Protein AF-A0A174PHS9-F1 (afdb_monomer_lite)

Sequence (208 aa):
MLYEEVKKNKVLQDCAYIFFKNSSNKNTSYNKALDAAFKAIEIRVKNGIYFSKLWKFVRCDLDDENYTEARYEFFDTLEEGKESCFKELPFDPMLGNGELEYKEVCTLDEKPNSFRLDQSQENCFHVMEVLPYEPKGEYACIWYHAYEGVGFEVLFVGTYDKCAEYAKSSAKKVCADFKDGEYTEYYDQVVVDTGMEWQIWDIVKLPE

Secondary structure (DSSP, 8-state):
-HHHHHTT-HHHHHHHHHHHHHHTTS---HHHHHHHHHHHHHHHHHHHHHHHHH-EEEEEEEESS-TT--EEEEESSHHHHHHHHHHS-SS-TTSSS-EEEEEEE--SSSSPPEEEEEEEETTEEEEEEEEEE---SSEEEEEEEESS--EEEEEEEE-HHHHHHHHHHHHHHHHHH-TT-EEEE-SSEEEEE-SS-EEEEEEEEPP-

Organism: NCBI:txid40520

Radius of gyration: 21.07 Å; chains: 1; bounding box: 48×56×59 Å

Structure (mmCIF, N/CA/C/O backbone):
data_AF-A0A174PHS9-F1
#
_entry.id   AF-A0A174PHS9-F1
#
loop_
_atom_site.group_PDB
_atom_site.id
_atom_site.type_symbol
_atom_site.label_atom_id
_atom_site.label_alt_id
_atom_site.label_comp_id
_atom_site.label_asym_id
_atom_site.label_entity_id
_atom_site.label_seq_id
_atom_site.pdbx_PDB_ins_code
_atom_site.Cartn_x
_atom_site.Cartn_y
_atom_site.Cartn_z
_atom_site.occupancy
_atom_site.B_iso_or_equiv
_atom_site.auth_seq_id
_atom_site.auth_comp_id
_atom_site.auth_asym_id
_atom_site.auth_atom_id
_atom_site.pdbx_PDB_model_num
ATOM 1 N N . MET A 1 1 ? -22.561 14.903 26.295 1.00 50.59 1 MET A N 1
ATOM 2 C CA . MET A 1 1 ? -21.580 13.930 26.825 1.00 50.59 1 MET A CA 1
ATOM 3 C C . MET A 1 1 ? -20.151 14.318 26.456 1.00 50.59 1 MET A C 1
ATOM 5 O O . MET A 1 1 ? -19.383 14.519 27.380 1.00 50.59 1 MET A O 1
ATOM 9 N N . LEU A 1 2 ? -19.824 14.580 25.183 1.00 47.72 2 LEU A N 1
ATOM 10 C CA . LEU A 1 2 ? -18.463 14.958 24.747 1.00 47.72 2 LEU A CA 1
ATOM 11 C C . LEU A 1 2 ? -17.917 16.273 25.353 1.00 47.72 2 LEU A C 1
ATOM 13 O O . LEU A 1 2 ? -16.744 16.371 25.695 1.00 47.72 2 LEU A O 1
ATOM 17 N N . TYR A 1 3 ? -18.778 17.277 25.554 1.00 45.22 3 TYR A N 1
ATOM 18 C CA . TYR A 1 3 ? -18.404 18.557 26.180 1.00 45.22 3 TYR A CA 1
ATOM 19 C C . TYR A 1 3 ? -17.823 18.394 27.597 1.00 45.22 3 TYR A C 1
ATOM 21 O O . TYR A 1 3 ? -16.890 19.095 27.984 1.00 45.22 3 TYR A O 1
ATOM 29 N N . GLU A 1 4 ? -18.338 17.429 28.361 1.00 53.50 4 GLU A N 1
ATOM 30 C CA . GLU A 1 4 ? -17.866 17.151 29.720 1.00 53.50 4 GLU A CA 1
ATOM 31 C C . GLU A 1 4 ? -16.586 16.297 29.735 1.00 53.50 4 GLU A C 1
ATOM 33 O O . GLU A 1 4 ? -15.827 16.364 30.698 1.00 53.50 4 GLU A O 1
ATOM 38 N N . GLU A 1 5 ? -16.299 15.546 28.666 1.00 52.25 5 GLU A N 1
ATOM 39 C CA . GLU A 1 5 ? -15.016 14.850 28.473 1.00 52.25 5 GLU A CA 1
ATOM 40 C C . GLU A 1 5 ? -13.901 15.810 28.060 1.00 52.25 5 GLU A C 1
ATOM 42 O O . GLU A 1 5 ? -12.814 15.766 28.636 1.00 52.25 5 GLU A O 1
ATOM 47 N N . VAL A 1 6 ? -14.169 16.747 27.142 1.00 49.66 6 VAL A N 1
ATOM 48 C CA . VAL A 1 6 ? -13.179 17.768 26.752 1.00 49.66 6 VAL A CA 1
ATOM 49 C C . VAL A 1 6 ? -12.809 18.660 27.943 1.00 49.66 6 VAL A C 1
ATOM 51 O O . VAL A 1 6 ? -11.649 19.017 28.126 1.00 49.66 6 VAL A O 1
ATOM 54 N N . LYS A 1 7 ? -13.753 18.953 28.845 1.00 53.50 7 LYS A N 1
ATOM 55 C CA . LYS A 1 7 ? -13.464 19.656 30.110 1.00 53.50 7 LYS A CA 1
ATOM 56 C C . LYS A 1 7 ? -12.575 18.884 31.089 1.00 53.50 7 LYS A C 1
ATOM 58 O O . LYS A 1 7 ? -12.029 19.492 32.008 1.00 53.50 7 LYS A O 1
ATOM 63 N N . LYS A 1 8 ? -12.426 17.573 30.919 1.00 55.03 8 LYS A N 1
ATOM 64 C CA . LYS A 1 8 ? -11.635 16.716 31.813 1.00 55.03 8 LYS A CA 1
ATOM 65 C C . LYS A 1 8 ? -10.320 16.253 31.185 1.00 55.03 8 LYS A C 1
ATOM 67 O O . LYS A 1 8 ? -9.438 15.816 31.916 1.00 55.03 8 LYS A O 1
ATOM 72 N N . ASN A 1 9 ? -10.168 16.369 29.863 1.00 50.47 9 ASN A N 1
ATOM 73 C CA . ASN A 1 9 ? -8.986 15.922 29.130 1.00 50.47 9 ASN A CA 1
ATOM 74 C C . ASN A 1 9 ? -8.112 17.107 28.683 1.00 50.47 9 ASN A C 1
ATOM 76 O O . ASN A 1 9 ? -8.488 17.884 27.805 1.00 50.47 9 ASN A O 1
ATOM 80 N N . LYS A 1 10 ? -6.920 17.213 29.277 1.00 50.50 10 LYS A N 1
ATOM 81 C CA . LYS A 1 10 ? -5.990 18.335 29.092 1.00 50.50 10 LYS A CA 1
ATOM 82 C C . LYS A 1 10 ? -5.462 18.471 27.658 1.00 50.50 10 LYS A C 1
ATOM 84 O O . LYS A 1 10 ? -5.347 19.584 27.165 1.00 50.50 10 LYS A O 1
ATOM 89 N N . VAL A 1 11 ? -5.252 17.357 26.954 1.00 50.44 11 VAL A N 1
ATOM 90 C CA . VAL A 1 11 ? -4.779 17.368 25.558 1.00 50.44 11 VAL A CA 1
ATOM 91 C C . VAL A 1 11 ? -5.831 17.989 24.638 1.00 50.44 11 VAL A C 1
ATOM 93 O O . VAL A 1 11 ? -5.522 18.845 23.812 1.00 50.44 11 VAL A O 1
ATOM 96 N N . LEU A 1 12 ? -7.104 17.629 24.828 1.00 53.94 12 LEU A N 1
ATOM 97 C CA . LEU A 1 12 ? -8.202 18.196 24.043 1.00 53.94 12 LEU A CA 1
ATOM 98 C C . LEU A 1 12 ? -8.410 19.692 24.335 1.00 53.94 12 LEU A C 1
ATOM 100 O O . LEU A 1 12 ? -8.786 20.445 23.435 1.00 53.94 12 LEU A O 1
ATOM 104 N N . GLN A 1 13 ? -8.132 20.136 25.564 1.00 52.72 13 GLN A N 1
ATOM 105 C CA . GLN A 1 13 ? -8.153 21.557 25.929 1.00 52.72 13 GLN A CA 1
ATOM 106 C C . GLN A 1 13 ? -7.041 22.340 25.239 1.00 52.72 13 GLN A C 1
ATOM 108 O O . GLN A 1 13 ? -7.302 23.416 24.700 1.00 52.72 13 GLN A O 1
ATOM 113 N N . ASP A 1 14 ? -5.831 21.787 25.205 1.00 53.19 14 ASP A N 1
ATOM 114 C CA . ASP A 1 14 ? -4.679 22.419 24.567 1.00 53.19 14 ASP A CA 1
ATOM 115 C C . ASP A 1 14 ? -4.887 22.529 23.045 1.00 53.19 14 ASP A C 1
ATOM 117 O O . ASP A 1 14 ? -4.666 23.592 22.459 1.00 53.19 14 ASP A O 1
ATOM 121 N N . CYS A 1 15 ? -5.442 21.491 22.406 1.00 53.59 15 CYS A N 1
ATOM 122 C CA . CYS A 1 15 ? -5.835 21.537 20.994 1.00 53.59 15 CYS A CA 1
ATOM 123 C C . CYS A 1 15 ? -6.922 22.593 20.714 1.00 53.59 15 CYS A C 1
ATOM 125 O O . CYS A 1 15 ? -6.818 23.342 19.737 1.00 53.59 15 CYS A O 1
ATOM 127 N N . ALA A 1 16 ? -7.945 22.695 21.573 1.00 56.50 16 ALA A N 1
ATOM 128 C CA . ALA A 1 16 ? -8.986 23.721 21.461 1.00 56.50 16 ALA A CA 1
ATOM 129 C C . ALA A 1 16 ? -8.412 25.135 21.595 1.00 56.50 16 ALA A C 1
ATOM 131 O O . ALA A 1 16 ? -8.787 26.038 20.844 1.00 56.50 16 ALA A O 1
ATOM 132 N N . TYR A 1 17 ? -7.471 25.318 22.520 1.00 57.97 17 TYR A N 1
ATOM 133 C CA . TYR A 1 17 ? -6.812 26.591 22.772 1.00 57.97 17 TYR A CA 1
ATOM 134 C C . TYR A 1 17 ? -5.923 27.034 21.601 1.00 57.97 17 TYR A C 1
ATOM 136 O O . TYR A 1 17 ? -5.986 28.194 21.188 1.00 57.97 17 TYR A O 1
ATOM 144 N N . ILE A 1 18 ? -5.145 26.121 21.009 1.00 57.81 18 ILE A N 1
ATOM 145 C CA . ILE A 1 18 ? -4.303 26.412 19.836 1.00 57.81 18 ILE A CA 1
ATOM 146 C C . ILE A 1 18 ? -5.169 26.805 18.632 1.00 57.81 18 ILE A C 1
ATOM 148 O O . ILE A 1 18 ? -4.896 27.808 17.969 1.00 57.81 18 ILE A O 1
ATOM 152 N N . PHE A 1 19 ? -6.256 26.069 18.377 1.00 55.72 19 PHE A N 1
ATOM 153 C CA . PHE A 1 19 ? -7.192 26.401 17.302 1.00 55.72 19 PHE A CA 1
ATOM 154 C C . PHE A 1 19 ? -7.871 27.760 17.530 1.00 55.72 19 PHE A C 1
ATOM 156 O O . PHE A 1 19 ? -7.972 28.568 16.602 1.00 55.72 19 PHE A O 1
ATOM 163 N N . PHE A 1 20 ? -8.286 28.045 18.770 1.00 56.94 20 PHE A N 1
ATOM 164 C CA . PHE A 1 20 ? -8.843 29.339 19.159 1.00 56.94 20 PHE A CA 1
ATOM 165 C C . PHE A 1 20 ? -7.853 30.478 18.896 1.00 56.94 20 PHE A C 1
ATOM 167 O O . PHE A 1 20 ? -8.215 31.440 18.224 1.00 56.94 20 PHE A O 1
ATOM 174 N N . LYS A 1 21 ? -6.598 30.341 19.344 1.00 57.00 21 LYS A N 1
ATOM 175 C CA . LYS A 1 21 ? -5.534 31.340 19.159 1.00 57.00 21 LYS A CA 1
ATOM 176 C C . LYS A 1 21 ? -5.284 31.658 17.680 1.00 57.00 21 LYS A C 1
ATOM 178 O O . LYS A 1 21 ? -5.061 32.814 17.329 1.00 57.00 21 LYS A O 1
ATOM 183 N N . ASN A 1 22 ? -5.371 30.652 16.812 1.00 54.69 22 ASN A N 1
ATOM 184 C CA . ASN A 1 22 ? -5.196 30.824 15.368 1.00 54.69 22 ASN A CA 1
ATOM 185 C C . ASN A 1 22 ? -6.439 31.431 14.685 1.00 54.69 22 ASN A C 1
ATOM 187 O O . ASN A 1 22 ? -6.316 32.129 13.678 1.00 54.69 22 ASN A O 1
ATOM 191 N N . SER A 1 23 ? -7.632 31.215 15.246 1.00 50.06 23 SER A N 1
ATOM 192 C CA . SER A 1 23 ? -8.915 31.676 14.689 1.00 50.06 23 SER A CA 1
ATOM 193 C C . SER A 1 23 ? -9.356 33.053 15.207 1.00 50.06 23 SER A C 1
ATOM 195 O O . SER A 1 23 ? -10.116 33.754 14.539 1.00 50.06 23 SER A O 1
ATOM 197 N N . SER A 1 24 ? -8.864 33.478 16.376 1.00 51.31 24 SER A N 1
ATOM 198 C CA . SER A 1 24 ? -9.217 34.740 17.043 1.00 51.31 24 SER A CA 1
ATOM 199 C C . SER A 1 24 ? -8.682 36.003 16.353 1.00 51.31 24 SER A C 1
ATOM 201 O O . SER A 1 24 ? -9.027 37.108 16.761 1.00 51.31 24 SER A O 1
ATOM 203 N N . ASN A 1 25 ? -7.903 35.869 15.273 1.00 52.28 25 ASN A N 1
ATOM 204 C CA . ASN A 1 25 ? -7.465 36.990 14.426 1.00 52.28 25 ASN A CA 1
ATOM 205 C C . ASN A 1 25 ? -8.589 37.595 13.558 1.00 52.28 25 ASN A C 1
ATOM 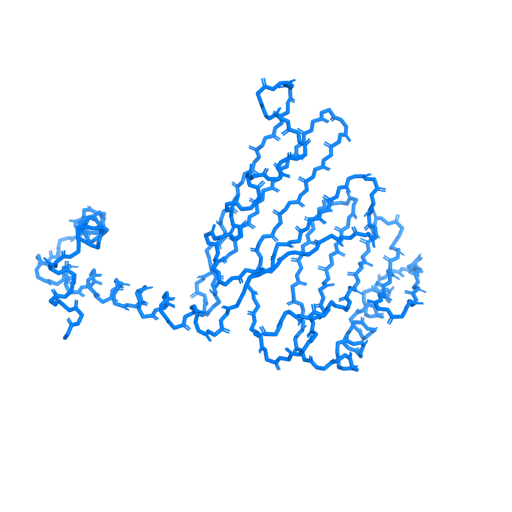207 O O . ASN A 1 25 ? -8.358 38.549 12.818 1.00 52.28 25 ASN A O 1
ATOM 211 N N . LYS A 1 26 ? -9.815 37.065 13.632 1.00 52.00 26 LYS A N 1
ATOM 212 C CA . LYS A 1 26 ? -11.003 37.627 12.980 1.00 52.00 26 LYS A CA 1
ATOM 213 C C . LYS A 1 26 ? -12.032 37.926 14.058 1.00 52.00 26 LYS A C 1
ATOM 215 O O . LYS A 1 26 ? -12.393 37.021 14.798 1.00 52.00 26 LYS A O 1
ATOM 220 N N . ASN A 1 27 ? -12.470 39.181 14.130 1.00 54.12 27 ASN A N 1
ATOM 221 C CA . ASN A 1 27 ? -13.373 39.824 15.098 1.00 54.12 27 ASN A CA 1
ATOM 222 C C . ASN A 1 27 ? -14.671 39.022 15.411 1.00 54.12 27 ASN A C 1
ATOM 224 O O . ASN A 1 27 ? -15.775 39.400 15.027 1.00 54.12 27 ASN A O 1
ATOM 228 N N . THR A 1 28 ? -14.540 37.875 16.075 1.00 56.28 28 THR A N 1
ATOM 229 C CA . THR A 1 28 ? -15.593 36.874 16.301 1.00 56.28 28 THR A CA 1
ATOM 230 C C . THR A 1 28 ? -15.791 36.739 17.804 1.00 56.28 28 THR A C 1
ATOM 232 O O . THR A 1 28 ? -14.814 36.663 18.547 1.00 56.28 28 THR A O 1
ATOM 235 N N . SER A 1 29 ? -17.039 36.732 18.284 1.00 63.12 29 SER A N 1
ATOM 236 C CA . SER A 1 29 ? -17.284 36.636 19.727 1.00 63.12 29 SER A CA 1
ATOM 237 C C . SER A 1 29 ? -16.712 35.333 20.301 1.00 63.12 29 SER A C 1
ATOM 239 O O . SER A 1 29 ? -16.828 34.272 19.684 1.00 63.12 29 SER A O 1
ATOM 241 N N . TYR A 1 30 ? -16.119 35.421 21.497 1.00 53.03 30 TYR A N 1
ATOM 242 C CA . TYR A 1 30 ? -15.456 34.316 22.207 1.00 53.03 30 TYR A CA 1
ATOM 243 C C . TYR A 1 30 ? -16.273 33.013 22.181 1.00 53.03 30 TYR A C 1
ATOM 245 O O . TYR A 1 30 ? -15.767 31.970 21.776 1.00 53.03 30 TYR A O 1
ATOM 253 N N . ASN A 1 31 ? -17.572 33.100 22.486 1.00 58.44 31 ASN A N 1
ATOM 254 C CA . ASN A 1 31 ? -18.471 31.943 22.511 1.00 58.44 31 ASN A CA 1
ATOM 255 C C . ASN A 1 31 ? -18.679 31.300 21.126 1.00 58.44 31 ASN A C 1
ATOM 257 O O . ASN A 1 31 ? -18.750 30.082 21.032 1.00 58.44 31 ASN A O 1
ATOM 261 N N . LYS A 1 32 ? -18.721 32.084 20.037 1.00 59.31 32 LYS A N 1
ATOM 262 C CA . LYS A 1 32 ? -18.859 31.541 18.671 1.00 59.31 32 LYS A CA 1
ATOM 263 C C . LYS A 1 32 ? -17.582 30.849 18.192 1.00 59.31 32 LYS A C 1
ATOM 265 O O . LYS A 1 32 ? -17.661 29.839 17.499 1.00 59.31 32 LYS A O 1
ATOM 270 N N . ALA A 1 33 ? -16.417 31.388 18.550 1.00 53.53 33 ALA A N 1
ATOM 271 C CA . ALA A 1 33 ? -15.131 30.778 18.219 1.00 53.53 33 ALA A CA 1
ATOM 272 C C . ALA A 1 33 ? -14.917 29.459 18.984 1.00 53.53 33 ALA A C 1
ATOM 274 O O . ALA A 1 33 ? -14.456 28.482 18.399 1.00 53.53 33 ALA A O 1
ATOM 275 N N . LEU A 1 34 ? -15.317 29.411 20.259 1.00 54.22 34 LEU A N 1
ATOM 276 C CA . LEU A 1 34 ? -15.318 28.184 21.058 1.00 54.22 34 LEU A CA 1
ATOM 277 C C . LEU A 1 34 ? -16.279 27.129 20.511 1.00 54.22 34 LEU A C 1
ATOM 279 O O . LEU A 1 34 ? -15.866 25.987 20.351 1.00 54.22 34 LEU A O 1
ATOM 283 N N . ASP A 1 35 ? -17.510 27.493 20.146 1.00 60.16 35 ASP A N 1
ATOM 284 C CA . ASP A 1 35 ? -18.457 26.548 19.537 1.00 60.16 35 ASP A CA 1
ATOM 285 C C . ASP A 1 35 ? -17.930 25.963 18.216 1.00 60.16 35 ASP A C 1
ATOM 287 O O . ASP A 1 35 ? -18.104 24.773 17.949 1.00 60.16 35 ASP A O 1
ATOM 291 N N . ALA A 1 36 ? -17.255 26.770 17.390 1.00 56.41 36 ALA A N 1
ATOM 292 C CA . ALA A 1 36 ? -16.627 26.297 16.157 1.00 56.41 36 ALA A CA 1
ATOM 293 C C . ALA A 1 36 ? -15.439 25.359 16.432 1.00 56.41 36 ALA A C 1
ATOM 295 O O . ALA A 1 36 ? -15.320 24.322 15.781 1.00 56.41 36 ALA A O 1
ATOM 296 N N . ALA A 1 37 ? -14.600 25.682 17.420 1.00 54.59 37 ALA A N 1
ATOM 297 C CA . ALA A 1 37 ? -13.491 24.834 17.852 1.00 54.59 37 ALA A CA 1
ATOM 298 C C . ALA A 1 37 ? -13.991 23.497 18.420 1.00 54.59 37 ALA A C 1
ATOM 300 O O . ALA A 1 37 ? -13.484 22.443 18.047 1.00 54.59 37 ALA A O 1
ATOM 301 N N . PHE A 1 38 ? -15.027 23.522 19.264 1.00 58.12 38 PHE A N 1
ATOM 302 C CA . PHE A 1 38 ? -15.645 22.314 19.803 1.00 58.12 38 PHE A CA 1
ATOM 303 C C . PHE A 1 38 ? -16.311 21.480 18.718 1.00 58.12 38 PHE A C 1
ATOM 305 O O . PHE A 1 38 ? -16.153 20.269 18.753 1.00 58.12 38 PHE A O 1
ATOM 312 N N . LYS A 1 39 ? -16.980 22.084 17.728 1.00 59.75 39 LYS A N 1
ATOM 313 C CA . LYS A 1 39 ? -17.492 21.344 16.564 1.00 59.75 39 LYS A CA 1
ATOM 314 C C . LYS A 1 39 ? -16.371 20.728 15.737 1.00 59.75 39 LYS A C 1
ATOM 316 O O . LYS A 1 39 ? -16.499 19.583 15.331 1.00 59.75 39 LYS A O 1
ATOM 321 N N . ALA A 1 40 ? -15.274 21.447 15.504 1.00 54.34 40 ALA A N 1
ATOM 322 C CA . ALA A 1 40 ? -14.128 20.919 14.768 1.00 54.34 40 ALA A CA 1
ATOM 323 C C . ALA A 1 40 ? -13.450 19.766 15.523 1.00 54.34 40 ALA A C 1
ATOM 325 O O . ALA A 1 40 ? -13.113 18.761 14.912 1.00 54.34 40 ALA A O 1
ATOM 326 N N . ILE A 1 41 ? -13.303 19.872 16.847 1.00 56.31 41 ILE A N 1
ATOM 327 C CA . ILE A 1 41 ? -12.784 18.799 17.708 1.00 56.31 41 ILE A CA 1
ATOM 328 C C . ILE A 1 41 ? -13.770 17.644 17.790 1.00 56.31 41 ILE A C 1
ATOM 330 O O . ILE A 1 41 ? -13.354 16.501 17.722 1.00 56.31 41 ILE A O 1
ATOM 334 N N . GLU A 1 42 ? -15.067 17.909 17.900 1.00 54.44 42 GLU A N 1
ATOM 335 C CA . GLU A 1 42 ? -16.102 16.883 17.883 1.00 54.44 42 GLU A CA 1
ATOM 336 C C . GLU A 1 42 ? -16.098 16.135 16.556 1.00 54.44 42 GLU A C 1
ATOM 338 O O . GLU A 1 42 ? -16.163 14.915 16.573 1.00 54.44 42 GLU A O 1
ATOM 343 N N . ILE A 1 43 ? -15.946 16.831 15.427 1.00 53.53 43 ILE A N 1
ATOM 344 C CA . ILE A 1 43 ? -15.731 16.213 14.119 1.00 53.53 43 ILE A CA 1
ATOM 345 C C . ILE A 1 43 ? -14.438 15.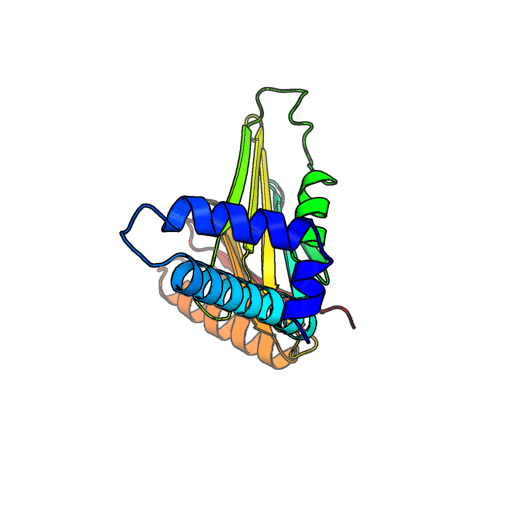409 14.145 1.00 53.53 43 ILE A C 1
ATOM 347 O O . ILE A 1 43 ? -14.472 14.255 13.776 1.00 53.53 43 ILE A O 1
ATOM 351 N N . ARG A 1 44 ? -13.321 15.942 14.645 1.00 52.22 44 ARG A N 1
ATOM 352 C CA . ARG A 1 44 ? -12.015 15.258 14.637 1.00 52.22 44 ARG A CA 1
ATOM 353 C C . ARG A 1 44 ? -11.950 14.041 15.563 1.00 52.22 44 ARG A C 1
ATOM 355 O O . ARG A 1 44 ? -11.319 13.056 15.215 1.00 52.22 44 ARG A O 1
ATOM 362 N N . VAL A 1 45 ? -12.623 14.088 16.710 1.00 51.53 45 VAL A N 1
ATOM 363 C CA . VAL A 1 45 ? -12.740 12.992 17.683 1.00 51.53 45 VAL A CA 1
ATOM 364 C C . VAL A 1 45 ? -13.767 11.972 17.213 1.00 51.53 45 VAL A C 1
ATOM 366 O O . VAL A 1 45 ? -13.492 10.779 17.281 1.00 51.53 45 VAL A O 1
ATOM 369 N N . LYS A 1 46 ? -14.921 12.406 16.683 1.00 48.50 46 LYS A N 1
ATOM 370 C CA . LYS A 1 46 ? -15.854 11.490 16.014 1.00 48.50 46 LYS A CA 1
ATOM 371 C C . LYS A 1 46 ? -15.170 10.821 14.840 1.00 48.50 46 LYS A C 1
ATOM 373 O O . LYS A 1 46 ? -15.265 9.616 14.752 1.00 48.50 46 LYS A O 1
ATOM 378 N N . ASN A 1 47 ? -14.423 11.558 14.032 1.00 48.75 47 ASN A N 1
ATOM 379 C CA . ASN A 1 47 ? -13.631 11.041 12.928 1.00 48.75 47 ASN A CA 1
ATOM 380 C C . ASN A 1 47 ? -12.556 10.079 13.435 1.00 48.75 47 ASN A C 1
ATOM 382 O O . ASN A 1 47 ? -12.512 8.966 12.958 1.00 48.75 47 ASN A O 1
ATOM 386 N N . GLY A 1 48 ? -11.769 10.406 14.461 1.00 47.00 48 GLY A N 1
ATOM 387 C CA . GLY A 1 48 ? -10.771 9.480 15.017 1.00 47.00 48 GLY A CA 1
ATOM 388 C C . GLY A 1 48 ? -11.369 8.177 15.570 1.00 47.00 48 GLY A C 1
ATOM 389 O O . GLY A 1 48 ? -10.838 7.103 15.317 1.00 47.00 48 GLY A O 1
ATOM 390 N N . ILE A 1 49 ? -12.508 8.251 16.270 1.00 45.53 49 ILE A N 1
ATOM 391 C CA . ILE A 1 49 ? -13.213 7.084 16.841 1.00 45.53 49 ILE A CA 1
ATOM 392 C C . ILE A 1 49 ? -14.025 6.313 15.779 1.00 45.53 49 ILE A C 1
ATOM 394 O O . ILE A 1 49 ? -14.238 5.109 15.905 1.00 45.53 49 ILE A O 1
ATOM 398 N N . TYR A 1 50 ? -14.517 6.996 14.746 1.00 44.94 50 TYR A N 1
ATOM 399 C CA . TYR A 1 50 ? -15.225 6.412 13.603 1.00 44.94 50 TYR A CA 1
ATOM 400 C C . TYR A 1 50 ? -14.235 5.737 12.650 1.00 44.94 50 TYR A C 1
ATOM 402 O O . TYR A 1 50 ? -14.477 4.621 12.200 1.00 44.94 50 TYR A O 1
ATOM 410 N N . PHE A 1 51 ? -13.082 6.365 12.413 1.00 50.44 51 PHE A N 1
ATOM 411 C CA . PHE A 1 51 ? -12.036 5.861 11.537 1.00 50.44 51 PHE A CA 1
ATOM 412 C C . PHE A 1 51 ? -11.288 4.679 12.144 1.00 50.44 51 PHE A C 1
ATOM 414 O O . PHE A 1 51 ? -11.084 3.713 11.423 1.00 50.44 51 PHE A O 1
ATOM 421 N N . SER A 1 52 ? -11.005 4.659 13.453 1.00 50.22 52 SER A N 1
ATOM 422 C CA . SER A 1 52 ? -10.373 3.491 14.097 1.00 50.22 52 SER A CA 1
ATOM 423 C C . SER A 1 52 ? -11.226 2.213 14.077 1.00 50.22 52 SER A C 1
ATOM 425 O O . SER A 1 52 ? -10.732 1.130 14.375 1.00 50.22 52 SER A O 1
ATOM 427 N N . LYS A 1 53 ? -12.517 2.315 13.727 1.00 58.50 53 LYS A N 1
ATOM 428 C CA . LYS A 1 53 ? -13.418 1.164 13.547 1.00 58.50 53 LYS A CA 1
ATOM 429 C C . LYS A 1 53 ? -13.673 0.782 12.090 1.00 58.50 53 LYS A C 1
ATOM 431 O O . LYS A 1 53 ? -14.217 -0.292 11.854 1.00 58.50 53 LYS A O 1
ATOM 436 N N . LEU A 1 54 ? -13.351 1.655 11.139 1.00 75.06 54 LEU A N 1
ATOM 437 C CA . LEU A 1 54 ? -13.681 1.484 9.718 1.00 75.06 54 LEU A CA 1
ATOM 438 C C . LEU A 1 54 ? -12.452 1.376 8.824 1.00 75.06 54 LEU A C 1
ATOM 440 O O . LEU A 1 54 ? -12.559 0.862 7.716 1.00 75.06 54 LEU A O 1
ATOM 444 N N . TRP A 1 55 ? -11.310 1.852 9.305 1.00 86.50 55 TRP A N 1
ATOM 445 C CA . TRP A 1 55 ? -10.065 1.883 8.569 1.00 86.50 55 TRP A CA 1
ATOM 446 C C . TRP A 1 55 ? -8.986 1.171 9.362 1.00 86.50 55 TRP A C 1
ATOM 448 O O . TRP A 1 55 ? -8.919 1.259 10.588 1.00 86.50 55 TRP A O 1
ATOM 458 N N . LYS A 1 56 ? -8.147 0.469 8.620 1.00 93.19 56 LYS A N 1
ATOM 459 C CA . LYS A 1 56 ? -6.889 -0.108 9.067 1.00 93.19 56 LYS A CA 1
ATOM 460 C C . LYS A 1 56 ? -5.774 0.543 8.262 1.00 93.19 56 LYS A C 1
ATOM 462 O O . LYS A 1 56 ? -6.041 1.282 7.311 1.00 93.19 56 LYS A O 1
ATOM 467 N N . PHE A 1 57 ? -4.537 0.282 8.645 1.00 95.06 57 PHE A N 1
ATOM 468 C CA . PHE A 1 57 ? -3.372 0.862 7.997 1.00 95.06 57 PHE A CA 1
ATOM 469 C C . PHE A 1 57 ? -2.426 -0.239 7.544 1.00 95.06 57 PHE A C 1
ATOM 471 O O . PHE A 1 57 ? -2.301 -1.264 8.209 1.00 95.06 57 PHE A O 1
ATOM 478 N N . VAL A 1 58 ? -1.795 -0.039 6.394 1.00 97.88 58 VAL A N 1
ATOM 479 C CA . VAL A 1 58 ? -0.725 -0.893 5.880 1.00 97.88 58 VAL A CA 1
ATOM 480 C C . VAL A 1 58 ? 0.509 -0.026 5.680 1.00 97.88 58 VAL A C 1
ATOM 482 O O . VAL A 1 58 ? 0.405 1.033 5.067 1.00 97.88 58 VAL A O 1
ATOM 485 N N . ARG A 1 59 ? 1.651 -0.433 6.234 1.00 97.94 59 ARG A N 1
ATOM 486 C CA . ARG A 1 59 ? 2.960 0.092 5.852 1.00 97.94 59 ARG A CA 1
ATOM 487 C C . ARG A 1 59 ? 3.447 -0.718 4.663 1.00 97.94 59 ARG A C 1
ATOM 489 O O . ARG A 1 59 ? 3.485 -1.942 4.746 1.00 97.94 59 ARG A O 1
ATOM 496 N N . CYS A 1 60 ? 3.778 -0.028 3.584 1.00 98.19 60 CYS A N 1
ATOM 497 C CA . CYS A 1 60 ? 4.412 -0.587 2.405 1.00 98.19 60 CYS A CA 1
ATOM 498 C C . CYS A 1 60 ? 5.880 -0.160 2.401 1.00 98.19 60 CYS A C 1
ATOM 500 O O . CYS A 1 60 ? 6.149 1.038 2.495 1.00 98.19 60 CYS A O 1
ATOM 502 N N . ASP A 1 61 ? 6.794 -1.116 2.276 1.00 96.62 61 ASP A N 1
ATOM 503 C CA . ASP A 1 61 ? 8.238 -0.883 2.279 1.00 96.62 61 ASP A CA 1
ATOM 504 C C . ASP A 1 61 ? 8.843 -1.303 0.934 1.00 96.62 61 ASP A C 1
ATOM 506 O O . ASP A 1 61 ? 8.537 -2.392 0.442 1.00 96.62 61 ASP A O 1
ATOM 510 N N . LEU A 1 62 ? 9.718 -0.476 0.357 1.00 96.38 62 LEU A N 1
ATOM 511 C CA . LEU A 1 62 ? 10.477 -0.819 -0.849 1.00 96.38 62 LEU A CA 1
ATOM 512 C C . LEU A 1 62 ? 11.897 -0.253 -0.783 1.00 96.38 62 LEU A C 1
ATOM 514 O O . LEU A 1 62 ? 12.088 0.922 -0.453 1.00 96.38 62 LEU A O 1
ATOM 518 N N . ASP A 1 63 ? 12.873 -1.100 -1.101 1.00 92.88 63 ASP A N 1
ATOM 519 C CA . ASP A 1 63 ? 14.296 -0.766 -1.183 1.00 92.88 63 ASP A CA 1
ATOM 520 C C . ASP A 1 63 ? 14.792 -0.713 -2.638 1.00 92.88 63 ASP A C 1
ATOM 522 O O . ASP A 1 63 ? 14.046 -0.952 -3.592 1.00 92.88 63 ASP A O 1
ATOM 526 N N . ASP A 1 64 ? 16.059 -0.347 -2.806 1.00 88.38 64 ASP A N 1
ATOM 527 C CA . ASP A 1 64 ? 16.731 -0.218 -4.095 1.00 88.38 64 ASP A CA 1
ATOM 528 C C . ASP A 1 64 ? 17.303 -1.534 -4.649 1.00 88.38 64 ASP A C 1
ATOM 530 O O . ASP A 1 64 ? 17.912 -1.535 -5.719 1.00 88.38 64 ASP A O 1
ATOM 534 N N . GLU A 1 65 ? 17.099 -2.658 -3.960 1.00 88.44 65 GLU A N 1
ATOM 535 C CA . GLU A 1 65 ? 17.579 -3.973 -4.396 1.00 88.44 65 GLU A CA 1
ATOM 536 C C . GLU A 1 65 ? 16.441 -4.851 -4.939 1.00 88.44 65 GLU A C 1
ATOM 538 O O . GLU A 1 65 ? 16.649 -5.630 -5.872 1.00 88.44 65 GLU A O 1
ATOM 543 N N . ASN A 1 66 ? 15.228 -4.706 -4.397 1.00 91.56 66 ASN A N 1
ATOM 544 C CA . ASN A 1 66 ? 14.118 -5.634 -4.593 1.00 91.56 66 ASN A CA 1
ATOM 545 C C . ASN A 1 66 ? 12.867 -4.928 -5.147 1.00 91.56 66 ASN A C 1
ATOM 547 O O . ASN A 1 66 ? 11.789 -4.945 -4.552 1.00 91.56 66 ASN A O 1
ATOM 551 N N . TYR A 1 67 ? 12.987 -4.329 -6.335 1.00 88.81 67 TYR A N 1
ATOM 552 C CA . TYR A 1 67 ? 11.937 -3.499 -6.948 1.00 88.81 67 TYR A CA 1
ATOM 553 C C . TYR A 1 67 ? 10.592 -4.201 -7.219 1.00 88.81 67 TYR A C 1
ATOM 555 O O . TYR A 1 67 ? 9.590 -3.522 -7.418 1.00 88.81 67 TYR A O 1
ATOM 563 N N . THR A 1 68 ? 10.543 -5.536 -7.240 1.00 92.69 68 THR A N 1
ATOM 564 C CA . THR A 1 68 ? 9.311 -6.343 -7.393 1.00 92.69 68 THR A CA 1
ATOM 565 C C . THR A 1 68 ? 8.856 -7.015 -6.105 1.00 92.69 68 THR A C 1
ATOM 567 O O . THR A 1 68 ? 7.923 -7.809 -6.143 1.00 92.69 68 THR A O 1
ATOM 570 N N . GLU A 1 69 ? 9.485 -6.722 -4.969 1.00 94.56 69 GLU A N 1
ATOM 571 C CA . GLU A 1 69 ? 9.226 -7.429 -3.710 1.00 94.56 69 GLU A CA 1
ATOM 572 C C . GLU A 1 69 ? 8.976 -6.433 -2.572 1.00 94.56 69 GLU A C 1
ATOM 574 O O . GLU A 1 69 ? 9.730 -6.350 -1.600 1.00 94.56 69 GLU A O 1
ATOM 579 N N . ALA A 1 70 ? 7.896 -5.655 -2.692 1.00 96.81 70 ALA A N 1
ATOM 580 C CA . ALA A 1 70 ? 7.475 -4.778 -1.608 1.00 96.81 70 ALA A CA 1
ATOM 581 C C . ALA A 1 70 ? 7.086 -5.597 -0.365 1.00 96.81 70 ALA A C 1
ATOM 583 O O . ALA A 1 70 ? 6.546 -6.703 -0.454 1.00 96.81 70 ALA A O 1
ATOM 584 N N . ARG A 1 71 ? 7.335 -5.037 0.823 1.00 97.06 71 ARG A N 1
ATOM 585 C CA . ARG A 1 71 ? 6.931 -5.649 2.099 1.00 97.06 71 ARG A CA 1
ATOM 586 C C . ARG A 1 71 ? 5.741 -4.915 2.692 1.00 97.06 71 ARG A C 1
ATOM 588 O O . ARG A 1 71 ? 5.592 -3.709 2.506 1.00 97.06 71 ARG A O 1
ATOM 595 N N . TYR A 1 72 ? 4.910 -5.657 3.421 1.00 98.00 72 TYR A N 1
ATOM 596 C CA . TYR A 1 72 ? 3.663 -5.150 3.982 1.00 98.00 72 TYR A CA 1
ATOM 597 C C . TYR A 1 72 ? 3.527 -5.501 5.462 1.00 98.00 72 TYR A C 1
ATOM 599 O O . TYR A 1 72 ? 3.601 -6.673 5.836 1.00 98.00 72 TYR A O 1
ATOM 607 N N . GLU A 1 73 ? 3.252 -4.496 6.291 1.00 98.06 73 GLU A N 1
ATOM 608 C CA . GLU A 1 73 ? 2.907 -4.665 7.705 1.00 98.06 73 GLU A CA 1
ATOM 609 C C . GLU A 1 73 ? 1.589 -3.946 8.019 1.00 98.06 73 GLU A C 1
ATOM 611 O O . GLU A 1 73 ? 1.316 -2.875 7.481 1.00 98.06 73 GLU A O 1
ATOM 616 N N . PHE A 1 74 ? 0.739 -4.527 8.867 1.00 97.50 74 PHE A N 1
ATOM 617 C CA . PHE A 1 74 ? -0.627 -4.049 9.094 1.00 97.50 74 PHE A CA 1
ATOM 618 C C . PHE A 1 74 ? -0.845 -3.554 10.523 1.00 97.50 74 PHE A C 1
ATOM 620 O O . PHE A 1 74 ? -0.388 -4.175 11.480 1.00 97.50 74 PHE A O 1
ATOM 627 N N . PHE A 1 75 ? -1.611 -2.471 10.661 1.00 95.25 75 PHE A N 1
ATOM 628 C CA . PHE A 1 75 ? -1.823 -1.765 11.923 1.00 95.25 75 PHE A CA 1
ATOM 629 C C . PHE A 1 75 ? -3.277 -1.328 12.108 1.00 95.25 75 PHE A C 1
ATOM 631 O O . PHE A 1 75 ? -4.015 -1.092 11.143 1.00 95.25 75 PHE A O 1
ATOM 638 N N . ASP A 1 76 ? -3.672 -1.154 13.368 1.00 91.38 76 ASP A N 1
ATOM 639 C CA . ASP A 1 76 ? -4.998 -0.659 13.731 1.00 91.38 76 ASP A CA 1
ATOM 640 C C . ASP A 1 76 ? -5.076 0.868 13.654 1.00 91.38 76 ASP A C 1
ATOM 642 O O . ASP A 1 76 ? -6.151 1.430 13.429 1.00 91.38 76 ASP A O 1
ATOM 646 N N . THR A 1 77 ? -3.941 1.549 13.820 1.00 88.75 77 THR A N 1
ATOM 647 C CA . THR A 1 77 ? -3.858 3.012 13.833 1.00 88.75 77 THR A CA 1
ATOM 648 C C . THR A 1 77 ? -2.721 3.545 12.964 1.00 88.75 77 THR A C 1
ATOM 650 O O . THR A 1 77 ? -1.716 2.874 12.723 1.00 88.75 77 THR A O 1
ATOM 653 N N . LEU A 1 78 ? -2.866 4.794 12.511 1.00 89.75 78 LEU A N 1
ATOM 654 C CA . LEU A 1 78 ? -1.812 5.497 11.781 1.00 89.75 78 LEU A CA 1
ATOM 655 C C . LEU A 1 78 ? -0.577 5.699 12.666 1.00 89.75 78 LEU A C 1
ATOM 657 O O . LEU A 1 78 ? 0.546 5.628 12.181 1.00 89.75 78 LEU A O 1
ATOM 661 N N . GLU A 1 79 ? -0.781 5.975 13.954 1.00 89.31 79 GLU A N 1
ATOM 662 C CA . GLU A 1 79 ? 0.281 6.181 14.934 1.00 89.31 79 GLU A CA 1
ATOM 663 C C . GLU A 1 79 ? 1.162 4.937 15.099 1.00 89.31 79 GLU A C 1
ATOM 665 O O . GLU A 1 79 ? 2.384 5.066 15.073 1.00 89.31 79 GLU A O 1
ATOM 670 N N . GLU A 1 80 ? 0.574 3.741 15.187 1.00 92.44 80 GLU A N 1
ATOM 671 C CA . GLU A 1 80 ? 1.330 2.480 15.228 1.00 92.44 80 GLU A CA 1
ATOM 672 C C . GLU A 1 80 ? 2.159 2.275 13.956 1.00 92.44 80 GLU A C 1
ATOM 674 O O . GLU A 1 80 ? 3.359 2.005 14.038 1.00 92.44 80 GLU A O 1
ATOM 679 N N . GLY A 1 81 ? 1.550 2.486 12.783 1.00 94.38 81 GLY A N 1
ATOM 680 C CA . GLY A 1 81 ? 2.261 2.400 11.507 1.00 94.38 81 GLY A CA 1
ATOM 681 C C . GLY A 1 81 ? 3.417 3.402 11.420 1.00 94.38 81 GLY A C 1
ATOM 682 O O . GLY A 1 81 ? 4.530 3.030 11.051 1.00 94.38 81 GLY A O 1
ATOM 683 N N . LYS A 1 82 ? 3.202 4.656 11.839 1.00 93.50 82 LYS A N 1
ATOM 684 C CA . LYS A 1 82 ? 4.250 5.690 11.913 1.00 93.50 82 LYS A CA 1
ATOM 685 C C . LYS A 1 82 ? 5.398 5.267 12.821 1.00 93.50 82 LYS A C 1
ATOM 687 O O . LYS A 1 82 ? 6.556 5.372 12.430 1.00 93.50 82 LYS A O 1
ATOM 692 N N . GLU A 1 83 ? 5.092 4.800 14.029 1.00 92.38 83 GLU A N 1
ATOM 693 C CA . GLU A 1 83 ? 6.114 4.347 14.971 1.00 92.38 83 GLU A CA 1
ATOM 694 C C . GLU A 1 83 ? 6.945 3.194 14.407 1.00 92.38 83 GLU A C 1
ATOM 696 O O . GLU A 1 83 ? 8.154 3.161 14.639 1.00 92.38 83 GLU A O 1
ATOM 701 N N . SER A 1 84 ? 6.320 2.266 13.678 1.00 94.81 84 SER A N 1
ATOM 702 C CA . SER A 1 84 ? 7.025 1.136 13.068 1.00 94.81 84 SER A CA 1
ATOM 703 C C . SER A 1 84 ? 8.082 1.594 12.051 1.00 94.81 84 SER A C 1
ATOM 705 O O . SER A 1 84 ? 9.214 1.126 12.114 1.00 94.81 84 SER A O 1
ATOM 707 N N . CYS A 1 85 ? 7.781 2.617 11.235 1.00 92.38 85 CYS A N 1
ATOM 708 C CA . CYS A 1 85 ? 8.720 3.173 10.252 1.00 92.38 85 CYS A CA 1
ATOM 709 C C . CYS A 1 85 ? 10.018 3.673 10.909 1.00 92.38 85 CYS A C 1
ATOM 711 O O . CYS A 1 85 ? 11.106 3.498 10.376 1.00 92.38 85 CYS A O 1
ATOM 713 N N . PHE A 1 86 ? 9.925 4.296 12.089 1.00 89.62 86 PHE A N 1
ATOM 714 C CA . PHE A 1 86 ? 11.107 4.794 12.805 1.00 89.62 86 PHE A CA 1
ATOM 715 C C . PHE A 1 86 ? 11.851 3.703 13.585 1.00 89.62 86 PHE A C 1
ATOM 717 O O . PHE A 1 86 ? 13.040 3.858 13.860 1.00 89.62 86 PHE A O 1
ATOM 724 N N . LYS A 1 87 ? 11.166 2.621 13.977 1.00 89.62 87 LYS A N 1
ATOM 725 C CA . LYS A 1 87 ? 11.781 1.474 14.665 1.00 89.62 87 LYS A CA 1
ATOM 726 C C . LYS A 1 87 ? 12.574 0.594 13.699 1.00 89.62 87 LYS A C 1
ATOM 728 O O . LYS A 1 87 ? 13.572 0.013 14.113 1.00 89.62 87 LYS A O 1
ATOM 733 N N . GLU A 1 88 ? 12.143 0.526 12.443 1.00 84.94 88 GLU A N 1
ATOM 734 C CA . GLU A 1 88 ? 12.698 -0.360 11.414 1.00 84.94 88 GLU A CA 1
ATOM 735 C C . GLU A 1 88 ? 13.465 0.397 10.323 1.00 84.94 88 GLU A C 1
ATOM 737 O O . GLU A 1 88 ? 13.533 -0.040 9.176 1.00 84.94 88 GLU A O 1
ATOM 742 N N . LEU A 1 89 ? 14.076 1.534 10.678 1.00 85.88 89 LEU A N 1
ATOM 743 C CA . LEU A 1 89 ? 14.966 2.243 9.762 1.00 85.88 89 LEU A CA 1
ATOM 744 C C . LEU A 1 89 ? 16.119 1.313 9.337 1.00 85.88 89 LEU A C 1
ATOM 746 O O . LEU A 1 89 ? 16.857 0.838 10.208 1.00 85.88 89 LEU A O 1
ATOM 750 N N . PRO A 1 90 ? 16.314 1.058 8.031 1.00 81.88 90 PRO A N 1
ATOM 751 C CA . PRO A 1 90 ? 17.401 0.202 7.553 1.00 81.88 90 PRO A CA 1
ATOM 752 C C . PRO A 1 90 ? 18.775 0.836 7.774 1.00 81.88 90 PRO A C 1
ATOM 754 O O . PRO A 1 90 ? 19.766 0.120 7.925 1.00 81.88 90 PRO A O 1
ATOM 757 N N . PHE A 1 91 ? 18.837 2.169 7.823 1.00 81.38 91 PHE A N 1
ATOM 758 C CA . PHE A 1 91 ? 20.067 2.918 8.035 1.00 81.38 91 PHE A CA 1
ATOM 759 C C . PHE A 1 91 ? 19.966 3.761 9.304 1.00 81.38 91 PHE A C 1
ATOM 761 O O . PHE A 1 91 ? 18.929 4.367 9.581 1.00 81.38 91 PHE A O 1
ATOM 768 N N . ASP A 1 92 ? 21.055 3.840 10.069 1.00 76.69 92 ASP A N 1
ATOM 769 C CA . ASP A 1 92 ? 21.122 4.743 11.216 1.00 76.69 92 ASP A CA 1
ATOM 770 C C . ASP A 1 92 ? 21.323 6.186 10.713 1.00 76.69 92 ASP A C 1
ATOM 772 O O . ASP A 1 92 ? 22.397 6.505 10.186 1.00 76.69 92 ASP A O 1
ATOM 776 N N . PRO A 1 93 ? 20.332 7.084 10.888 1.00 68.31 93 PRO A N 1
ATOM 777 C CA . PRO A 1 93 ? 20.422 8.460 10.406 1.00 68.31 93 PRO A CA 1
ATOM 778 C C . PRO A 1 93 ? 21.526 9.272 11.105 1.00 68.31 93 PRO A C 1
ATOM 780 O O . PRO A 1 93 ? 21.863 10.361 10.651 1.00 68.31 93 PRO A O 1
ATOM 783 N N . MET A 1 94 ? 22.099 8.772 12.207 1.00 71.31 94 MET A N 1
ATOM 784 C CA . MET A 1 94 ? 23.190 9.417 12.944 1.00 71.31 94 MET A CA 1
ATOM 785 C C . MET A 1 94 ? 24.586 8.965 12.489 1.00 71.31 94 MET A C 1
ATOM 787 O O . MET A 1 94 ? 25.576 9.569 12.907 1.00 71.31 94 MET A O 1
ATOM 791 N N . LEU A 1 95 ? 24.695 7.914 11.665 1.00 65.81 95 LEU A N 1
ATOM 792 C CA . LEU A 1 95 ? 25.972 7.277 11.306 1.00 65.81 95 LEU A CA 1
ATOM 793 C C . LEU A 1 95 ? 26.394 7.469 9.837 1.00 65.81 95 LEU A C 1
ATOM 795 O O . LEU A 1 95 ? 27.216 6.705 9.330 1.00 65.81 95 LEU A O 1
ATOM 799 N N . GLY A 1 96 ? 25.923 8.514 9.153 1.00 63.41 96 GLY A N 1
ATOM 800 C CA . GLY A 1 96 ? 26.362 8.800 7.785 1.00 63.41 96 GLY A CA 1
ATOM 801 C C . GLY A 1 96 ? 25.844 10.113 7.204 1.00 63.41 96 GLY A C 1
ATOM 802 O O . GLY A 1 96 ? 25.175 10.887 7.881 1.00 63.41 96 GLY A O 1
ATOM 803 N N . ASN A 1 97 ? 26.142 10.341 5.921 1.00 69.62 97 ASN A N 1
ATOM 804 C CA . ASN A 1 97 ? 25.583 11.438 5.118 1.00 69.62 97 ASN A CA 1
ATOM 805 C C . ASN A 1 97 ? 24.197 11.063 4.554 1.00 69.62 97 ASN A C 1
ATOM 807 O O . ASN A 1 97 ? 23.931 11.291 3.377 1.00 69.62 97 ASN A O 1
ATOM 811 N N . GLY A 1 98 ? 23.366 10.396 5.355 1.00 73.25 98 GLY A N 1
ATOM 812 C CA . GLY A 1 98 ? 22.024 10.001 4.941 1.00 73.25 98 GLY A CA 1
ATOM 813 C C . GLY A 1 98 ? 21.039 11.159 5.057 1.00 73.25 98 GLY A C 1
ATOM 814 O O . GLY A 1 98 ? 21.165 12.002 5.948 1.00 73.25 98 GLY A O 1
ATOM 815 N N . GLU A 1 99 ? 20.047 11.183 4.177 1.00 84.62 99 GLU A N 1
ATOM 816 C CA . GLU A 1 99 ? 18.900 12.079 4.272 1.00 84.62 99 GLU A CA 1
ATOM 817 C C . GLU A 1 99 ? 17.683 11.279 4.741 1.00 84.62 99 GLU A C 1
ATOM 819 O O . GLU A 1 99 ? 17.470 10.126 4.361 1.00 84.62 99 GLU A O 1
ATOM 824 N N . LEU A 1 100 ? 16.906 11.887 5.634 1.00 88.19 100 LEU A N 1
ATOM 825 C CA . LEU A 1 100 ? 15.664 11.326 6.143 1.00 88.19 100 LEU A CA 1
ATOM 826 C C . LEU A 1 100 ? 14.582 12.385 5.991 1.00 88.19 100 LEU A C 1
ATOM 828 O O . LEU A 1 100 ? 14.583 13.396 6.699 1.00 88.19 100 LEU A O 1
ATOM 832 N N . GLU A 1 101 ? 13.651 12.134 5.086 1.00 90.19 101 GLU A N 1
ATOM 833 C CA . GLU A 1 101 ? 12.498 12.986 4.854 1.00 90.19 101 GLU A CA 1
ATOM 834 C C . GLU A 1 101 ? 11.231 12.255 5.277 1.00 90.19 101 GLU A C 1
ATOM 836 O O . GLU A 1 101 ? 11.089 11.048 5.108 1.00 90.19 101 GLU A O 1
ATOM 841 N N . TYR A 1 102 ? 10.286 12.984 5.861 1.00 88.50 102 TYR A N 1
ATOM 842 C CA . TYR A 1 102 ? 8.979 12.427 6.163 1.00 88.50 102 TYR A CA 1
ATOM 843 C C . TYR A 1 102 ? 7.885 13.439 5.878 1.00 88.50 102 TYR A C 1
ATOM 845 O O . TYR A 1 102 ? 8.051 14.654 6.025 1.00 88.50 102 TYR A O 1
ATOM 853 N N . LYS A 1 103 ? 6.724 12.918 5.498 1.00 90.75 103 LYS A N 1
ATOM 854 C CA . LYS A 1 103 ? 5.561 13.711 5.136 1.00 90.75 103 LYS A CA 1
ATOM 855 C C . LYS A 1 103 ? 4.300 13.039 5.638 1.00 90.75 103 LYS A C 1
ATOM 857 O O . LYS A 1 103 ? 4.077 11.854 5.429 1.00 90.75 103 LYS A O 1
ATOM 862 N N . GLU A 1 104 ? 3.429 13.831 6.246 1.00 86.12 104 GLU A N 1
ATOM 863 C CA . GLU A 1 104 ? 2.061 13.416 6.533 1.00 86.12 104 GLU A CA 1
ATOM 864 C C . GLU A 1 104 ? 1.113 14.085 5.537 1.00 86.12 104 GLU A C 1
ATOM 866 O O . GLU A 1 104 ? 1.094 15.313 5.405 1.00 86.12 104 GLU A O 1
ATOM 871 N N . VAL A 1 105 ? 0.328 13.281 4.821 1.00 79.12 105 VAL A N 1
ATOM 872 C CA . VAL A 1 105 ? -0.663 13.776 3.864 1.00 79.12 105 VAL A CA 1
ATOM 873 C C . VAL A 1 105 ? -2.016 13.815 4.554 1.00 79.12 105 VAL A C 1
ATOM 875 O O . VAL A 1 105 ? -2.577 12.790 4.934 1.00 79.12 105 VAL A O 1
ATOM 878 N N . CYS A 1 106 ? -2.541 15.027 4.715 1.00 71.62 106 CYS A N 1
ATOM 879 C CA . CYS A 1 106 ? -3.878 15.243 5.249 1.00 71.62 106 CYS A CA 1
ATOM 880 C C . CYS A 1 106 ? -4.896 15.253 4.109 1.00 71.62 106 CYS A C 1
ATOM 882 O O . CYS A 1 106 ? -4.857 16.135 3.249 1.00 71.62 106 CYS A O 1
ATOM 884 N N . THR A 1 107 ? -5.826 14.308 4.121 1.00 58.25 107 THR A N 1
ATOM 885 C CA . THR A 1 107 ? -6.964 14.263 3.199 1.00 58.25 107 THR A CA 1
ATOM 886 C C . THR A 1 107 ? -8.113 15.103 3.755 1.00 58.25 107 THR A C 1
ATOM 888 O O . THR A 1 107 ? -8.418 15.070 4.947 1.00 58.25 107 THR A O 1
ATOM 891 N N . LEU A 1 108 ? -8.728 15.921 2.895 1.00 47.84 108 LEU A N 1
ATOM 892 C CA . LEU A 1 108 ? -9.929 16.693 3.248 1.00 47.84 108 LEU A CA 1
ATOM 893 C C . LEU A 1 108 ? -11.214 15.865 3.100 1.00 47.84 108 LEU A C 1
ATOM 895 O O . LEU A 1 108 ? -12.248 16.241 3.653 1.00 47.84 108 LEU A O 1
ATOM 899 N N . ASP A 1 109 ? -11.123 14.750 2.380 1.00 52.25 109 ASP A N 1
ATOM 900 C CA . ASP A 1 109 ? -12.195 13.780 2.197 1.00 52.25 109 ASP A CA 1
ATOM 901 C C . ASP A 1 109 ? -12.235 12.802 3.382 1.00 52.25 109 ASP A C 1
ATOM 903 O O . ASP A 1 109 ? -11.279 12.714 4.149 1.00 52.25 109 ASP A O 1
ATOM 907 N N . GLU A 1 110 ? -13.323 12.044 3.543 1.00 63.69 110 GLU A N 1
ATOM 908 C CA . GLU A 1 110 ? -13.565 11.093 4.651 1.00 63.69 110 GLU A CA 1
ATOM 909 C C . GLU A 1 110 ? -12.550 9.920 4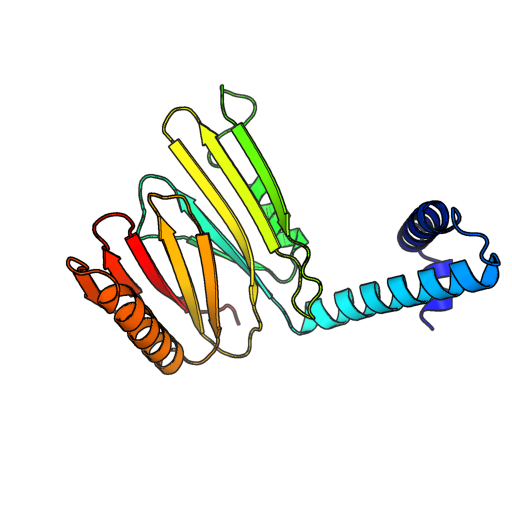.750 1.00 63.69 110 GLU A C 1
ATOM 911 O O . GLU A 1 110 ? -12.799 8.938 5.447 1.00 63.69 110 GLU A O 1
ATOM 916 N N . LYS A 1 111 ? -11.406 9.999 4.063 1.00 71.94 111 LYS A N 1
ATOM 917 C CA . LYS A 1 111 ? -10.273 9.074 4.163 1.00 71.94 111 LYS A CA 1
ATOM 918 C C . LYS A 1 111 ? -9.342 9.528 5.301 1.00 71.94 111 LYS A C 1
ATOM 920 O O . LYS A 1 111 ? -9.134 10.734 5.450 1.00 71.94 111 LYS A O 1
ATOM 925 N N . PRO A 1 112 ? -8.767 8.614 6.101 1.00 80.25 112 PRO A N 1
ATOM 926 C CA . PRO A 1 112 ? -7.726 8.967 7.060 1.00 80.25 112 PRO A CA 1
ATOM 927 C C . PRO A 1 112 ? -6.469 9.530 6.382 1.00 80.25 112 PRO A C 1
ATOM 929 O O . PRO A 1 112 ? -6.242 9.318 5.191 1.00 80.25 112 PRO A O 1
ATOM 932 N N . ASN A 1 113 ? -5.627 10.201 7.167 1.00 85.44 113 ASN A N 1
ATOM 933 C CA . ASN A 1 113 ? -4.309 10.645 6.716 1.00 85.44 113 ASN A CA 1
ATOM 934 C C . ASN A 1 113 ? -3.415 9.452 6.337 1.00 85.44 113 ASN A C 1
ATOM 936 O O . ASN A 1 113 ? -3.569 8.357 6.884 1.00 85.44 113 ASN A O 1
ATOM 940 N N . SER A 1 114 ? -2.429 9.702 5.476 1.00 91.12 114 SER A N 1
ATOM 941 C CA . SER A 1 114 ? -1.299 8.795 5.243 1.00 91.12 114 SER A CA 1
ATOM 942 C C . SER A 1 114 ? 0.010 9.406 5.738 1.00 91.12 114 SER A C 1
ATOM 944 O O . SER A 1 114 ? 0.109 10.614 5.982 1.00 91.12 114 SER A O 1
ATOM 946 N N . PHE A 1 115 ? 1.023 8.564 5.900 1.00 94.31 115 PHE A N 1
ATOM 947 C CA . PHE A 1 115 ? 2.366 8.974 6.288 1.00 94.31 115 PHE A CA 1
ATOM 948 C C . PHE A 1 115 ? 3.390 8.337 5.366 1.00 94.31 115 PHE A C 1
ATOM 950 O O . PHE A 1 115 ? 3.249 7.175 5.019 1.00 94.31 115 PHE A O 1
ATOM 957 N N . ARG A 1 116 ? 4.428 9.083 5.014 1.00 96.12 116 ARG A N 1
ATOM 958 C CA . ARG A 1 116 ? 5.538 8.608 4.204 1.00 96.12 116 ARG A CA 1
ATOM 959 C C . ARG A 1 116 ? 6.854 8.983 4.857 1.00 96.12 116 ARG A C 1
ATOM 961 O O . ARG A 1 116 ? 6.973 10.086 5.394 1.00 96.12 116 ARG A O 1
ATOM 968 N N . LEU A 1 117 ? 7.813 8.075 4.780 1.00 93.81 117 LEU A N 1
ATOM 969 C CA . LEU A 1 117 ? 9.192 8.267 5.179 1.00 93.81 117 LEU A CA 1
ATOM 970 C C . LEU A 1 117 ? 10.091 7.789 4.041 1.00 93.81 117 LEU A C 1
ATOM 972 O O . LEU A 1 117 ? 10.035 6.631 3.638 1.00 93.81 117 LEU A O 1
ATOM 976 N N . ASP A 1 118 ? 10.906 8.705 3.540 1.00 93.44 118 ASP A N 1
ATOM 977 C CA . ASP A 1 118 ? 11.919 8.461 2.528 1.00 93.44 118 ASP A CA 1
ATOM 978 C C . ASP A 1 118 ? 13.282 8.540 3.217 1.00 93.44 118 ASP A C 1
ATOM 980 O O . ASP A 1 118 ? 13.619 9.540 3.859 1.00 93.44 118 ASP A O 1
ATOM 984 N N . GLN A 1 119 ? 14.059 7.470 3.117 1.00 90.19 119 GLN A N 1
ATOM 985 C CA . GLN A 1 119 ? 15.430 7.436 3.596 1.00 90.19 119 GLN A CA 1
ATOM 986 C C . GLN A 1 119 ? 16.362 7.195 2.418 1.00 90.19 119 GLN A C 1
ATOM 988 O O . GLN A 1 119 ? 16.148 6.277 1.631 1.00 90.19 119 GLN A O 1
ATOM 993 N N . SER A 1 120 ? 17.418 7.992 2.314 1.00 89.19 120 SER A N 1
ATOM 994 C CA . SER A 1 120 ? 18.469 7.796 1.321 1.00 89.19 120 SER A CA 1
ATOM 995 C C . SER A 1 120 ? 19.840 7.862 1.979 1.00 89.19 120 SER A C 1
ATOM 997 O O . SER A 1 120 ? 20.071 8.615 2.927 1.00 89.19 120 SER A O 1
ATOM 999 N N . GLN A 1 121 ? 20.771 7.048 1.494 1.00 85.69 121 GLN A N 1
ATOM 1000 C CA . GLN A 1 121 ? 22.166 7.099 1.906 1.00 85.69 121 GLN A CA 1
ATOM 1001 C C . GLN A 1 121 ? 23.057 6.720 0.728 1.00 85.69 121 GLN A C 1
ATOM 1003 O O . GLN A 1 121 ? 23.013 5.595 0.244 1.00 85.69 121 GLN A O 1
ATOM 1008 N N . GLU A 1 122 ? 23.908 7.655 0.299 1.00 83.25 122 GLU A N 1
ATOM 1009 C CA . GLU A 1 122 ? 24.772 7.491 -0.876 1.00 83.25 122 GLU A CA 1
ATOM 1010 C C . GLU A 1 122 ? 23.973 7.095 -2.131 1.00 83.25 122 GLU A C 1
ATOM 1012 O O . GLU A 1 122 ? 23.329 7.957 -2.722 1.00 83.25 122 GLU A O 1
ATOM 1017 N 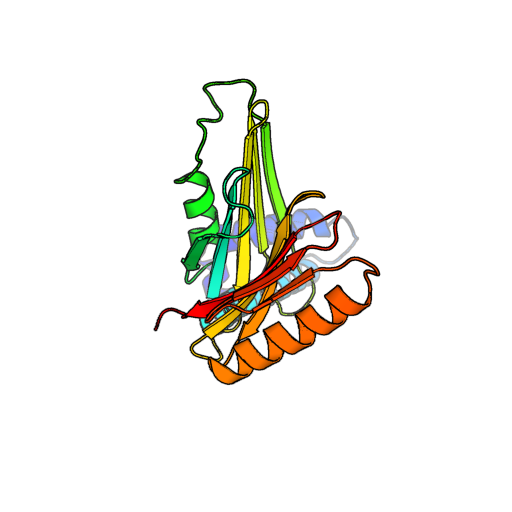N . ASN A 1 123 ? 24.014 5.821 -2.528 1.00 81.88 123 ASN A N 1
ATOM 1018 C CA . ASN A 1 123 ? 23.286 5.290 -3.684 1.00 81.88 123 ASN A CA 1
ATOM 1019 C C . ASN A 1 123 ? 22.109 4.388 -3.295 1.00 81.88 123 ASN A C 1
ATOM 1021 O O . ASN A 1 123 ? 21.465 3.855 -4.192 1.00 81.88 123 ASN A O 1
ATOM 1025 N N . CYS A 1 124 ? 21.845 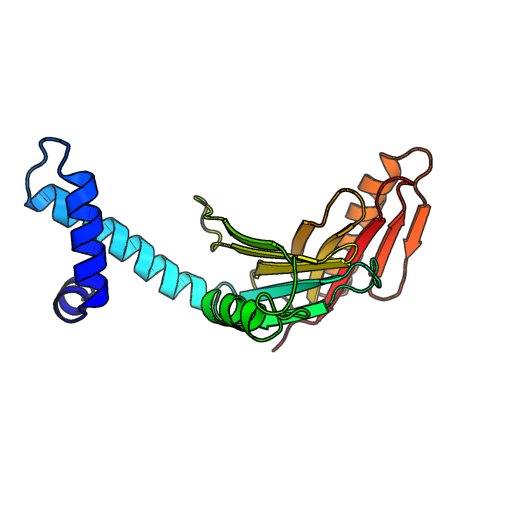4.219 -1.998 1.00 87.50 124 CYS A N 1
ATOM 1026 C CA . CYS A 1 124 ? 20.770 3.375 -1.499 1.00 87.50 124 CYS A CA 1
ATOM 1027 C C . CYS A 1 124 ? 19.559 4.214 -1.104 1.00 87.50 124 CYS A C 1
ATOM 1029 O O . CYS A 1 124 ? 19.704 5.345 -0.616 1.00 87.50 124 CYS A O 1
ATOM 1031 N N . PHE A 1 125 ? 18.366 3.645 -1.252 1.00 90.88 125 PHE A N 1
ATOM 1032 C CA . PHE A 1 125 ? 17.145 4.256 -0.746 1.00 90.88 125 PHE A CA 1
ATOM 1033 C C . PHE A 1 125 ? 16.232 3.219 -0.099 1.00 90.88 125 PHE A C 1
ATOM 1035 O O . PHE A 1 125 ? 16.243 2.041 -0.437 1.00 90.88 125 PHE A O 1
ATOM 1042 N N . HIS A 1 126 ? 15.397 3.686 0.820 1.00 93.12 126 HIS A N 1
ATOM 1043 C CA . HIS A 1 126 ? 14.291 2.916 1.357 1.00 93.12 126 HIS A CA 1
ATOM 1044 C C . HIS A 1 126 ? 13.097 3.835 1.568 1.00 93.12 126 HIS A C 1
ATOM 1046 O O . HIS A 1 126 ? 13.211 4.894 2.191 1.00 93.12 126 HIS A O 1
ATOM 1052 N N . VAL A 1 127 ? 11.950 3.427 1.038 1.00 95.50 127 VAL A N 1
ATOM 1053 C CA . VAL A 1 127 ? 10.698 4.166 1.160 1.00 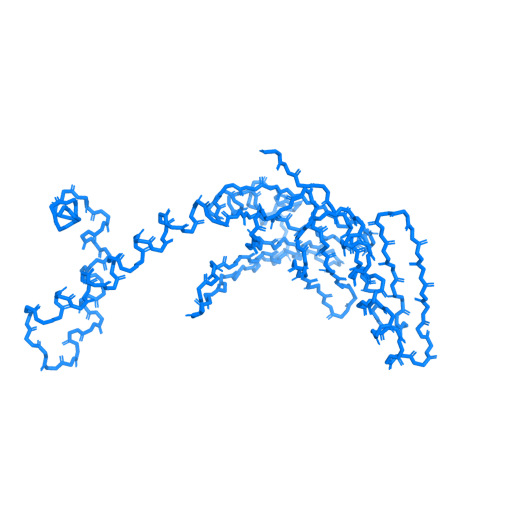95.50 127 VAL A CA 1
ATOM 1054 C C . VAL A 1 127 ? 9.723 3.341 1.970 1.00 95.50 127 VAL A C 1
ATOM 1056 O O . VAL A 1 127 ? 9.480 2.180 1.653 1.00 95.50 127 VAL A O 1
ATOM 1059 N N . MET A 1 128 ? 9.140 3.972 2.985 1.00 96.69 128 MET A N 1
ATOM 1060 C CA . MET A 1 128 ? 8.076 3.402 3.800 1.00 96.69 128 MET A CA 1
ATOM 1061 C C . MET A 1 128 ? 6.850 4.308 3.732 1.00 96.69 128 MET A C 1
ATOM 1063 O O . MET A 1 128 ? 6.926 5.494 4.063 1.00 96.69 128 MET A O 1
ATOM 1067 N N . GLU A 1 129 ? 5.705 3.770 3.321 1.00 97.31 129 GLU A N 1
ATOM 1068 C CA . GLU A 1 129 ? 4.453 4.523 3.245 1.00 97.31 129 GLU A CA 1
ATOM 1069 C C . GLU A 1 129 ? 3.327 3.811 3.997 1.00 97.31 129 GLU A C 1
ATOM 1071 O O . GLU A 1 129 ? 2.979 2.673 3.708 1.00 97.31 129 GLU A O 1
ATOM 1076 N N . VAL A 1 130 ? 2.741 4.498 4.977 1.00 97.62 130 VAL A N 1
ATOM 1077 C CA . VAL A 1 130 ? 1.603 4.039 5.772 1.00 97.62 130 VAL A CA 1
ATOM 1078 C C . VAL A 1 130 ? 0.317 4.565 5.151 1.00 97.62 130 VAL A C 1
ATOM 1080 O O . VAL A 1 130 ? 0.003 5.759 5.237 1.00 97.62 130 VAL A O 1
ATOM 1083 N N . LEU A 1 131 ? -0.449 3.659 4.553 1.00 96.00 131 LEU A N 1
ATOM 1084 C CA . LEU A 1 131 ? -1.673 3.948 3.820 1.00 96.00 131 LEU A CA 1
ATOM 1085 C C . LEU A 1 131 ? -2.909 3.414 4.554 1.00 96.00 131 LEU A C 1
ATOM 1087 O O . LEU A 1 131 ? -2.900 2.278 5.031 1.00 96.00 131 LEU A O 1
ATOM 1091 N N . PRO A 1 132 ? -4.007 4.186 4.614 1.00 93.56 132 PRO A N 1
ATOM 1092 C CA . PRO A 1 132 ? -5.269 3.682 5.131 1.00 93.56 132 PRO A CA 1
ATOM 1093 C C . PRO A 1 132 ? -6.002 2.824 4.094 1.00 93.56 132 PRO A C 1
ATOM 1095 O O . PRO A 1 132 ? -6.061 3.172 2.910 1.00 93.56 132 PRO A O 1
ATOM 1098 N N . TYR A 1 133 ? -6.657 1.764 4.562 1.00 93.12 133 TYR A N 1
ATOM 1099 C CA . TYR A 1 133 ? -7.562 0.930 3.772 1.00 93.12 133 TYR A CA 1
ATOM 1100 C C . TYR A 1 133 ? -8.812 0.532 4.568 1.00 93.12 133 TYR A C 1
ATOM 1102 O O . TYR A 1 133 ? -8.790 0.450 5.796 1.00 93.12 133 TYR A O 1
ATOM 1110 N N . GLU A 1 134 ? -9.918 0.283 3.865 1.00 90.81 134 GLU A N 1
ATOM 1111 C CA . GLU A 1 134 ? -11.135 -0.259 4.477 1.00 90.81 134 GLU A CA 1
ATOM 1112 C C . GLU A 1 134 ? -11.075 -1.796 4.448 1.00 90.81 134 GLU A C 1
ATOM 1114 O O . GLU A 1 134 ? -11.033 -2.362 3.353 1.00 90.81 134 GLU A O 1
ATOM 1119 N N . PRO A 1 135 ? -11.122 -2.503 5.593 1.00 89.25 135 PRO A N 1
ATOM 1120 C CA . PRO A 1 135 ? -11.027 -3.963 5.659 1.00 89.25 135 PRO A CA 1
ATOM 1121 C C . PRO A 1 135 ? -12.366 -4.627 5.278 1.00 89.25 135 PRO A C 1
ATOM 1123 O O . PRO A 1 135 ? -13.003 -5.316 6.070 1.00 89.25 135 PRO A O 1
ATOM 1126 N N . LYS A 1 136 ? -12.849 -4.382 4.054 1.00 89.31 136 LYS A N 1
ATOM 1127 C CA . LYS A 1 136 ? -14.118 -4.913 3.511 1.00 89.31 136 LYS A CA 1
ATOM 1128 C C . LYS A 1 136 ? -13.957 -6.280 2.826 1.00 89.31 136 LYS A C 1
ATOM 1130 O O . LYS A 1 136 ? -14.812 -6.683 2.037 1.00 89.31 136 LYS A O 1
ATOM 1135 N N . GLY A 1 137 ? -12.861 -6.981 3.097 1.00 92.88 137 GLY A N 1
ATOM 1136 C CA . GLY A 1 137 ? -12.486 -8.226 2.441 1.00 92.88 137 GLY A CA 1
ATOM 1137 C C . GLY A 1 137 ? -11.296 -8.893 3.119 1.00 92.88 137 GLY A C 1
ATOM 1138 O O . GLY A 1 137 ? -10.802 -8.408 4.129 1.00 92.88 137 GLY A O 1
ATOM 1139 N N . GLU A 1 138 ? -10.856 -10.004 2.540 1.00 96.88 138 GLU A N 1
ATOM 1140 C CA . GLU A 1 138 ? -9.767 -10.845 3.057 1.00 96.88 138 GLU A CA 1
ATOM 1141 C C . GLU A 1 138 ? -8.433 -10.557 2.352 1.00 96.88 138 GLU A C 1
ATOM 1143 O O . GLU A 1 138 ? -7.378 -10.975 2.821 1.00 96.88 138 GLU A O 1
ATOM 1148 N N . TYR A 1 139 ? -8.480 -9.866 1.210 1.00 98.19 139 TYR A N 1
ATOM 1149 C CA . TYR A 1 139 ? -7.325 -9.534 0.384 1.00 98.19 139 TYR A CA 1
ATOM 1150 C C . TYR A 1 139 ? -7.372 -8.073 -0.060 1.00 98.19 139 TYR A C 1
ATOM 1152 O O . TYR A 1 139 ? -8.451 -7.502 -0.243 1.00 98.19 139 TYR A O 1
ATOM 1160 N N . ALA A 1 140 ? -6.199 -7.493 -0.288 1.00 98.06 140 ALA A N 1
ATOM 1161 C CA . ALA A 1 140 ? -6.015 -6.197 -0.922 1.00 98.06 140 ALA A CA 1
ATOM 1162 C C . ALA A 1 140 ? -5.233 -6.348 -2.232 1.00 98.06 140 ALA A C 1
ATOM 1164 O O . ALA A 1 140 ? -4.309 -7.147 -2.317 1.00 98.06 140 ALA A O 1
ATOM 1165 N N . CYS A 1 141 ? -5.606 -5.574 -3.249 1.00 98.38 141 CYS A N 1
ATOM 1166 C CA . CYS A 1 141 ? -4.759 -5.297 -4.400 1.00 98.38 141 CYS A CA 1
ATOM 1167 C C . CYS A 1 141 ? -4.005 -3.997 -4.115 1.00 98.38 141 CYS A C 1
ATOM 1169 O O . CYS A 1 141 ? -4.635 -2.939 -4.000 1.00 98.38 141 CYS A O 1
ATOM 1171 N N . ILE A 1 142 ? -2.688 -4.090 -3.970 1.00 98.50 142 ILE A N 1
ATOM 1172 C CA . ILE A 1 142 ? -1.804 -2.957 -3.707 1.00 98.50 142 ILE A CA 1
ATOM 1173 C C . ILE A 1 142 ? -0.946 -2.745 -4.946 1.00 98.50 142 ILE A C 1
ATOM 1175 O O . ILE A 1 142 ? -0.306 -3.674 -5.428 1.00 98.50 142 ILE A O 1
ATOM 1179 N N . TRP A 1 143 ? -0.969 -1.532 -5.480 1.00 98.31 143 TRP A N 1
ATOM 1180 C CA . TRP A 1 143 ? -0.097 -1.130 -6.570 1.00 98.31 143 TRP A CA 1
ATOM 1181 C C . TRP A 1 143 ? 1.093 -0.354 -6.045 1.00 98.31 143 TRP A C 1
ATOM 1183 O O . TRP A 1 143 ? 0.965 0.408 -5.082 1.00 98.31 143 TRP A O 1
ATOM 1193 N N . TYR A 1 144 ? 2.227 -0.528 -6.707 1.00 97.44 144 TYR A N 1
ATOM 1194 C CA . TYR A 1 144 ? 3.381 0.325 -6.518 1.00 97.44 144 TYR A CA 1
ATOM 1195 C C . TYR A 1 144 ? 4.240 0.407 -7.776 1.00 97.44 144 TYR A C 1
ATOM 1197 O O . TYR A 1 144 ? 4.125 -0.422 -8.680 1.00 97.44 144 TYR A O 1
ATOM 1205 N N . HIS A 1 145 ? 5.090 1.426 -7.835 1.00 94.88 145 HIS A N 1
ATOM 1206 C CA . HIS A 1 145 ? 6.051 1.608 -8.919 1.00 94.88 145 HIS A CA 1
ATOM 1207 C C . HIS A 1 145 ? 7.442 1.972 -8.394 1.00 94.88 145 HIS A C 1
ATOM 1209 O O . HIS A 1 145 ? 7.577 2.406 -7.248 1.00 94.88 145 HIS A O 1
ATOM 1215 N N . ALA A 1 146 ? 8.456 1.767 -9.236 1.00 90.50 146 ALA A N 1
ATOM 1216 C CA . ALA A 1 146 ? 9.863 2.038 -8.951 1.00 90.50 146 ALA A CA 1
ATOM 1217 C C . ALA A 1 146 ? 10.602 2.647 -10.165 1.00 90.50 146 ALA A C 1
ATOM 1219 O O . ALA A 1 146 ? 10.071 2.657 -11.277 1.00 90.50 146 ALA A O 1
ATOM 1220 N N . TYR A 1 147 ? 11.857 3.069 -9.947 1.00 84.06 147 TYR A N 1
ATOM 1221 C CA . TYR A 1 147 ? 12.775 3.810 -10.838 1.00 84.06 147 TYR A CA 1
ATOM 1222 C C . TYR A 1 147 ? 12.569 5.328 -10.889 1.00 84.06 147 TYR A C 1
ATOM 1224 O O . TYR A 1 147 ? 13.436 6.058 -10.409 1.00 84.06 147 TYR A O 1
ATOM 1232 N N . GLU A 1 148 ? 11.445 5.833 -11.399 1.00 85.44 148 GLU A N 1
ATOM 1233 C CA . GLU A 1 148 ? 11.164 7.284 -11.455 1.00 85.44 148 GLU A CA 1
ATOM 1234 C C . GLU A 1 148 ? 10.490 7.771 -10.156 1.00 85.44 148 GLU A C 1
ATOM 1236 O O . GLU A 1 148 ? 9.483 8.483 -10.133 1.00 85.44 148 GLU A O 1
ATOM 1241 N N . GLY A 1 149 ? 11.084 7.361 -9.035 1.00 86.94 149 GLY A N 1
ATOM 1242 C CA . GLY A 1 149 ? 10.509 7.471 -7.702 1.00 86.94 149 GLY A CA 1
ATOM 1243 C C . GLY A 1 149 ? 9.747 6.214 -7.288 1.00 86.94 149 GLY A C 1
ATOM 1244 O O . GLY A 1 149 ? 9.643 5.242 -8.031 1.00 86.94 149 GLY A O 1
ATOM 1245 N N . VAL A 1 150 ? 9.251 6.240 -6.053 1.00 93.44 150 VAL A N 1
ATOM 1246 C CA . VAL A 1 150 ? 8.454 5.153 -5.478 1.00 93.44 150 VAL A CA 1
ATOM 1247 C C . VAL A 1 150 ? 7.113 5.704 -5.049 1.00 93.44 150 VAL A C 1
ATOM 1249 O O . VAL A 1 150 ? 7.063 6.713 -4.344 1.00 93.44 150 VAL A O 1
ATOM 1252 N N . GLY A 1 151 ? 6.035 5.024 -5.407 1.00 94.38 151 GLY A N 1
ATOM 1253 C CA . GLY A 1 151 ? 4.681 5.354 -4.979 1.00 94.38 151 GLY A CA 1
ATOM 1254 C C . GLY A 1 151 ? 3.897 4.090 -4.680 1.00 94.38 151 GLY A C 1
ATOM 1255 O O . GLY A 1 151 ? 4.114 3.071 -5.327 1.00 94.38 151 GLY A O 1
ATOM 1256 N N . PHE A 1 152 ? 2.990 4.172 -3.708 1.00 97.25 152 PHE A N 1
ATOM 1257 C CA . PHE A 1 152 ? 2.127 3.068 -3.302 1.00 97.25 152 PHE A CA 1
ATOM 1258 C C . PHE A 1 152 ? 0.658 3.486 -3.332 1.00 97.25 152 PHE A C 1
ATOM 1260 O O . PHE A 1 152 ? 0.309 4.616 -2.985 1.00 97.25 152 PHE A O 1
ATOM 1267 N N . GLU A 1 153 ? -0.226 2.549 -3.662 1.00 96.50 153 GLU A N 1
ATOM 1268 C CA . GLU A 1 153 ? -1.667 2.744 -3.550 1.00 96.50 153 GLU A CA 1
ATOM 1269 C C . GLU A 1 153 ? -2.400 1.440 -3.220 1.00 96.50 153 GLU A C 1
ATOM 1271 O O . GLU A 1 153 ? -2.218 0.416 -3.873 1.00 96.50 153 GLU A O 1
ATOM 1276 N N . VAL A 1 154 ? -3.306 1.483 -2.240 1.00 96.88 154 VAL A N 1
ATOM 1277 C CA . VAL A 1 154 ? -4.278 0.400 -2.030 1.00 96.88 154 VAL A CA 1
ATOM 1278 C C . VAL A 1 154 ? -5.437 0.603 -3.003 1.00 96.88 154 VAL A C 1
ATOM 1280 O O . VAL A 1 154 ? -6.309 1.442 -2.772 1.00 96.88 154 VAL A O 1
ATOM 1283 N N . LEU A 1 155 ? -5.446 -0.160 -4.095 1.00 96.38 155 LEU A N 1
ATOM 1284 C CA . LEU A 1 155 ? -6.400 0.014 -5.190 1.00 96.38 155 LEU A CA 1
ATOM 1285 C C . LEU A 1 155 ? -7.763 -0.618 -4.907 1.00 96.38 155 LEU A C 1
ATOM 1287 O O . LEU A 1 155 ? -8.799 -0.088 -5.311 1.00 96.38 155 LEU A O 1
ATOM 1291 N N . PHE A 1 156 ? -7.775 -1.781 -4.256 1.00 96.75 156 PHE A N 1
ATOM 1292 C CA . PHE A 1 156 ? -9.002 -2.539 -4.032 1.00 96.75 156 PHE A CA 1
ATOM 1293 C C . PHE A 1 156 ? -8.880 -3.471 -2.826 1.00 96.75 156 PHE A C 1
ATOM 1295 O O . PHE A 1 156 ? -7.832 -4.070 -2.618 1.00 96.75 156 PHE A O 1
ATOM 1302 N N . VAL A 1 157 ? -9.964 -3.649 -2.067 1.00 96.88 157 VAL A N 1
ATOM 1303 C CA . VAL A 1 157 ? -10.055 -4.626 -0.970 1.00 96.88 157 VAL A CA 1
ATOM 1304 C C . VAL A 1 157 ? -11.285 -5.506 -1.178 1.00 96.88 157 VAL A C 1
ATOM 1306 O O . VAL A 1 157 ? -12.386 -5.001 -1.408 1.00 96.88 157 VAL A O 1
ATOM 1309 N N . GLY A 1 158 ? -11.115 -6.825 -1.097 1.00 97.00 158 GLY A N 1
ATOM 1310 C CA . GLY A 1 158 ? -12.189 -7.779 -1.351 1.00 97.00 158 GLY A CA 1
ATOM 1311 C C . GLY A 1 158 ? -11.756 -9.238 -1.235 1.00 97.00 158 GLY A C 1
ATOM 1312 O O . GLY A 1 158 ? -10.951 -9.605 -0.384 1.00 97.00 158 GLY A O 1
ATOM 1313 N N . THR A 1 159 ? -12.346 -10.091 -2.071 1.00 97.88 159 THR A N 1
ATOM 1314 C CA . THR A 1 159 ? -11.932 -11.493 -2.216 1.00 97.88 159 THR A CA 1
ATOM 1315 C C . THR A 1 159 ? -10.709 -11.585 -3.124 1.00 97.88 159 THR A C 1
ATOM 1317 O O . THR A 1 159 ? -10.541 -10.736 -4.002 1.00 97.88 159 THR A O 1
ATOM 1320 N N . TYR A 1 160 ? -9.919 -12.654 -2.988 1.00 98.12 160 TYR A N 1
ATOM 1321 C CA . TYR A 1 160 ? -8.753 -12.907 -3.846 1.00 98.12 160 TYR A CA 1
ATOM 1322 C C . TYR A 1 160 ? -9.086 -12.774 -5.342 1.00 98.12 160 TYR A C 1
ATOM 1324 O O . TYR A 1 160 ? -8.457 -11.984 -6.038 1.00 98.12 160 TYR A O 1
ATOM 1332 N N . ASP A 1 161 ? -10.146 -13.442 -5.817 1.00 98.12 161 ASP A N 1
ATOM 1333 C CA . ASP A 1 161 ? -10.540 -13.406 -7.235 1.00 98.12 161 ASP A CA 1
ATOM 1334 C C . ASP A 1 161 ? -10.830 -11.986 -7.745 1.00 98.12 161 ASP A C 1
ATOM 1336 O O . ASP A 1 161 ? -10.477 -11.643 -8.871 1.00 98.12 161 ASP A O 1
ATOM 1340 N N . LYS A 1 162 ? -11.445 -11.136 -6.911 1.00 98.00 162 LYS A N 1
ATOM 1341 C CA . LYS A 1 162 ? -11.756 -9.750 -7.285 1.00 98.00 162 LYS A CA 1
ATOM 1342 C C . LYS A 1 162 ? -10.509 -8.875 -7.278 1.00 98.00 162 LYS A C 1
ATOM 1344 O O . LYS A 1 162 ? -10.371 -8.032 -8.158 1.00 98.00 162 LYS A O 1
ATOM 1349 N N . CYS A 1 163 ? -9.601 -9.080 -6.323 1.00 98.25 163 CYS A N 1
ATOM 1350 C CA . CYS A 1 163 ? -8.292 -8.428 -6.326 1.00 98.25 163 CYS A CA 1
ATOM 1351 C C . CYS A 1 163 ? -7.488 -8.825 -7.571 1.00 98.25 163 CYS A C 1
ATOM 1353 O O . CYS A 1 163 ? -6.953 -7.948 -8.240 1.00 98.25 163 CYS A O 1
ATOM 1355 N N . ALA A 1 164 ? -7.478 -10.111 -7.936 1.00 98.31 164 ALA A N 1
ATOM 1356 C CA . ALA A 1 164 ? -6.807 -10.613 -9.133 1.00 98.31 164 ALA A CA 1
ATOM 1357 C C . ALA A 1 164 ? -7.405 -10.039 -10.424 1.00 98.31 164 ALA A C 1
ATOM 1359 O O . ALA A 1 164 ? -6.672 -9.618 -11.320 1.00 98.31 164 ALA A O 1
ATOM 1360 N N . GLU A 1 165 ? -8.735 -9.986 -10.529 1.00 97.81 165 GLU A N 1
ATOM 1361 C CA . GLU A 1 165 ? -9.415 -9.360 -11.664 1.00 97.81 165 GLU A CA 1
ATOM 1362 C C . GLU A 1 165 ? -9.063 -7.869 -11.772 1.00 97.81 165 GLU A C 1
ATOM 1364 O O . GLU A 1 165 ? -8.734 -7.387 -12.861 1.00 97.81 165 GLU A O 1
ATOM 1369 N N . TYR A 1 166 ? -9.081 -7.151 -10.643 1.00 97.12 166 TYR A N 1
ATOM 1370 C CA . TYR A 1 166 ? -8.737 -5.733 -10.592 1.00 97.12 166 TYR A CA 1
ATOM 1371 C C . TYR A 1 166 ? -7.279 -5.492 -10.997 1.00 97.12 166 TYR A C 1
ATOM 1373 O O . TYR A 1 166 ? -7.033 -4.666 -11.877 1.00 97.12 166 TYR A O 1
ATOM 1381 N N . ALA A 1 167 ? -6.336 -6.251 -10.428 1.00 98.06 167 ALA A N 1
ATOM 1382 C CA . ALA A 1 167 ? -4.911 -6.189 -10.746 1.00 98.06 167 ALA A CA 1
ATOM 1383 C C . ALA A 1 167 ? -4.677 -6.361 -12.250 1.00 98.06 167 ALA A C 1
ATOM 1385 O O . ALA A 1 167 ? -4.105 -5.490 -12.901 1.00 98.06 167 ALA A O 1
ATOM 1386 N N . LYS A 1 168 ? -5.219 -7.432 -12.846 1.00 97.94 168 LYS A N 1
ATOM 1387 C CA . LYS A 1 168 ? -5.059 -7.712 -14.282 1.00 97.94 168 LYS A CA 1
ATOM 1388 C C . LYS A 1 168 ? -5.691 -6.636 -15.158 1.00 97.94 168 LYS A C 1
ATOM 1390 O O . LYS A 1 168 ? -5.102 -6.245 -16.162 1.00 97.94 168 LYS A O 1
ATOM 1395 N N . SER A 1 169 ? -6.888 -6.167 -14.809 1.00 96.56 169 SER A N 1
ATOM 1396 C CA . SER A 1 169 ? -7.591 -5.122 -15.563 1.00 96.56 169 SER A CA 1
ATOM 1397 C C . SER A 1 169 ? -6.850 -3.785 -15.506 1.00 96.56 169 SER A C 1
ATOM 1399 O O . SER A 1 169 ? -6.700 -3.122 -16.532 1.00 96.56 169 SER A O 1
ATOM 1401 N N . SER A 1 170 ? -6.352 -3.407 -14.327 1.00 96.56 170 SER A N 1
ATOM 1402 C CA . SER A 1 170 ? -5.564 -2.191 -14.118 1.00 96.56 170 SER A CA 1
ATOM 1403 C C . SER A 1 170 ? -4.229 -2.259 -14.859 1.00 96.56 170 SER A C 1
ATOM 1405 O O . SER A 1 170 ? -3.936 -1.387 -15.673 1.00 96.56 170 SER A O 1
ATOM 1407 N N . ALA A 1 171 ? -3.471 -3.337 -14.666 1.00 97.00 171 ALA A N 1
ATOM 1408 C CA . ALA A 1 171 ? -2.170 -3.540 -15.291 1.00 97.00 171 ALA A CA 1
ATOM 1409 C C . ALA A 1 171 ? -2.245 -3.584 -16.825 1.00 97.00 171 ALA A C 1
ATOM 1411 O O . ALA A 1 171 ? -1.412 -2.991 -17.501 1.00 97.00 171 ALA A O 1
ATOM 1412 N N . LYS A 1 172 ? -3.280 -4.213 -17.403 1.00 95.75 172 LYS A N 1
ATOM 1413 C CA . LYS A 1 172 ? -3.484 -4.219 -18.865 1.00 95.75 172 LYS A CA 1
ATOM 1414 C C . LYS A 1 172 ? -3.738 -2.829 -19.435 1.00 95.75 172 LYS A C 1
ATOM 1416 O O . LYS A 1 172 ? -3.313 -2.566 -20.555 1.00 95.75 172 LYS A O 1
ATOM 1421 N N . LYS A 1 173 ? -4.428 -1.953 -18.696 1.00 94.12 173 LYS A N 1
ATOM 1422 C CA . LYS A 1 173 ? -4.637 -0.561 -19.123 1.00 94.12 173 LYS A CA 1
ATOM 1423 C C . LYS A 1 173 ? -3.318 0.195 -19.133 1.00 94.12 173 LYS A C 1
ATOM 1425 O O . LYS A 1 173 ? -2.991 0.772 -20.157 1.00 94.12 173 LYS A O 1
ATOM 1430 N N . VAL A 1 174 ? -2.555 0.103 -18.042 1.00 92.50 174 VAL A N 1
ATOM 1431 C CA . VAL A 1 174 ? -1.233 0.732 -17.951 1.00 92.50 174 VAL A CA 1
ATOM 1432 C C . VAL A 1 174 ? -0.322 0.218 -19.061 1.00 92.50 174 VAL A C 1
ATOM 1434 O O . VAL A 1 174 ? 0.198 1.010 -19.828 1.00 92.50 174 VAL A O 1
ATOM 1437 N N . CYS A 1 175 ? -0.182 -1.100 -19.217 1.00 93.69 175 CYS A N 1
ATOM 1438 C CA . CYS A 1 175 ? 0.672 -1.693 -20.245 1.00 93.69 175 CYS A CA 1
ATOM 1439 C C . CYS A 1 175 ? 0.286 -1.235 -21.664 1.00 93.69 175 CYS A C 1
ATOM 1441 O O . CYS A 1 175 ? 1.164 -0.950 -22.470 1.00 93.69 175 CYS A O 1
ATOM 1443 N N . ALA A 1 176 ? -1.011 -1.089 -21.962 1.00 92.69 176 ALA A N 1
ATOM 1444 C CA . ALA A 1 176 ? -1.474 -0.614 -23.266 1.00 92.69 176 ALA A CA 1
ATOM 1445 C C . ALA A 1 176 ? -1.088 0.846 -23.579 1.00 92.69 176 ALA A C 1
ATOM 1447 O O . ALA A 1 176 ? -1.050 1.212 -24.757 1.00 92.69 176 ALA A O 1
ATOM 1448 N N . ASP A 1 177 ? -0.791 1.661 -22.563 1.00 91.31 177 ASP A N 1
ATOM 1449 C CA . ASP A 1 177 ? -0.321 3.038 -22.742 1.00 91.31 177 ASP A CA 1
ATOM 1450 C C . ASP A 1 177 ? 1.166 3.099 -23.155 1.00 91.31 177 ASP A C 1
ATOM 1452 O O . ASP A 1 177 ? 1.624 4.125 -23.667 1.00 91.31 177 ASP A O 1
ATOM 1456 N N . PHE A 1 178 ? 1.911 1.992 -23.021 1.00 87.12 178 PHE A N 1
ATOM 1457 C CA . PHE A 1 178 ? 3.330 1.899 -23.370 1.00 87.12 178 PHE A CA 1
ATOM 1458 C C . PHE A 1 178 ? 3.553 0.978 -24.567 1.00 87.12 178 PHE A C 1
ATOM 1460 O O . PHE A 1 178 ? 3.229 -0.206 -24.559 1.00 87.12 178 PHE A O 1
ATOM 1467 N N . LYS A 1 179 ? 4.166 1.527 -25.621 1.00 82.25 179 LYS A N 1
ATOM 1468 C CA . LYS A 1 179 ? 4.407 0.801 -26.876 1.00 82.25 179 LYS A CA 1
ATOM 1469 C C . LYS A 1 179 ? 5.268 -0.455 -26.690 1.00 82.25 179 LYS A C 1
ATOM 1471 O O . LYS A 1 179 ? 5.024 -1.447 -27.370 1.00 82.25 179 LYS A O 1
ATOM 1476 N N . ASP A 1 180 ? 6.248 -0.376 -25.796 1.00 85.00 180 ASP A N 1
ATOM 1477 C CA . ASP A 1 180 ? 7.223 -1.432 -25.519 1.00 85.00 180 ASP A CA 1
ATOM 1478 C C . ASP A 1 180 ? 7.017 -2.030 -24.111 1.00 85.00 180 ASP A C 1
ATOM 1480 O O . ASP A 1 180 ? 7.944 -2.583 -23.533 1.00 85.00 180 ASP A O 1
ATOM 1484 N N . GLY A 1 181 ? 5.808 -1.898 -23.547 1.00 87.81 181 GLY A N 1
ATOM 1485 C CA . GLY A 1 181 ? 5.492 -2.426 -22.223 1.00 87.81 181 GLY A CA 1
ATOM 1486 C C . GLY A 1 181 ? 5.443 -3.957 -22.199 1.00 87.81 181 GLY A C 1
ATOM 1487 O O . GLY A 1 181 ? 4.739 -4.571 -23.004 1.00 87.81 181 GLY A O 1
ATOM 1488 N N . GLU A 1 182 ? 6.135 -4.581 -21.249 1.00 94.75 182 GLU A N 1
ATOM 1489 C CA . GLU A 1 182 ? 6.111 -6.024 -21.019 1.00 94.75 182 GLU A CA 1
ATOM 1490 C C . GLU A 1 182 ? 5.181 -6.367 -19.857 1.00 94.75 182 GLU A C 1
ATOM 1492 O O . GLU A 1 182 ? 5.266 -5.786 -18.780 1.00 94.75 182 GLU A O 1
ATOM 1497 N N . TYR A 1 183 ? 4.284 -7.328 -20.072 1.00 96.38 183 TYR A N 1
ATOM 1498 C CA . TYR A 1 183 ? 3.261 -7.727 -19.109 1.00 96.38 183 TYR A CA 1
ATOM 1499 C C . TYR A 1 183 ? 3.496 -9.159 -18.636 1.00 96.38 183 TYR A C 1
ATOM 1501 O O . TYR A 1 183 ? 3.466 -10.092 -19.444 1.00 96.38 183 TYR A O 1
ATOM 1509 N N . THR A 1 184 ? 3.656 -9.339 -17.326 1.00 97.25 184 THR A N 1
ATOM 1510 C CA . THR A 1 184 ? 3.895 -10.645 -16.705 1.00 97.25 184 THR A CA 1
ATOM 1511 C C . THR A 1 184 ? 2.896 -10.897 -15.577 1.00 97.25 184 THR A C 1
ATOM 1513 O O . THR A 1 184 ? 2.714 -10.060 -14.697 1.00 97.25 184 THR A O 1
ATOM 1516 N N . GLU A 1 185 ? 2.241 -12.061 -15.593 1.00 97.00 185 GLU A N 1
ATOM 1517 C CA . GLU A 1 185 ? 1.345 -12.508 -14.518 1.00 97.00 185 GLU A CA 1
ATOM 1518 C C . GLU A 1 185 ? 2.021 -13.607 -13.691 1.00 97.00 185 GLU A C 1
ATOM 1520 O O . GLU A 1 185 ? 2.469 -14.619 -14.234 1.00 97.00 185 GLU A O 1
ATOM 1525 N N . TYR A 1 186 ? 2.008 -13.438 -12.374 1.00 96.06 186 TYR A N 1
ATOM 1526 C CA . TYR A 1 186 ? 2.316 -14.460 -11.381 1.00 96.06 186 TYR A CA 1
ATOM 1527 C C . TYR A 1 186 ? 1.037 -14.861 -10.633 1.00 96.06 186 TYR A C 1
ATOM 1529 O O . TYR A 1 186 ? -0.069 -14.436 -10.978 1.00 96.06 186 TYR A O 1
ATOM 1537 N N . TYR A 1 187 ? 1.164 -15.735 -9.633 1.00 93.25 187 TYR A N 1
ATOM 1538 C CA . TYR A 1 187 ? 0.007 -16.209 -8.874 1.00 93.25 187 TYR A CA 1
ATOM 1539 C C . TYR A 1 187 ? -0.663 -15.070 -8.091 1.00 93.25 187 TYR A C 1
ATOM 1541 O O . TYR A 1 187 ? -1.866 -14.864 -8.201 1.00 93.25 187 TYR A O 1
ATOM 1549 N N . ASP A 1 188 ? 0.106 -14.313 -7.325 1.00 96.12 188 ASP A N 1
ATOM 1550 C CA . ASP A 1 188 ? -0.334 -13.241 -6.431 1.00 96.12 188 ASP A CA 1
ATOM 1551 C C . ASP A 1 188 ? 0.183 -11.861 -6.850 1.00 96.12 188 ASP A C 1
ATOM 1553 O O . ASP A 1 188 ? 0.006 -10.895 -6.116 1.00 96.12 188 ASP A O 1
ATOM 1557 N N . GLN A 1 189 ? 0.754 -11.751 -8.050 1.00 97.94 189 GLN A N 1
ATOM 1558 C CA . GLN A 1 189 ? 1.364 -10.521 -8.537 1.00 97.94 189 GLN A CA 1
ATOM 1559 C C . GLN A 1 189 ? 1.154 -10.345 -10.045 1.00 97.94 189 GLN A C 1
ATOM 1561 O O . GLN A 1 189 ? 1.128 -11.311 -10.810 1.00 97.94 189 GLN A O 1
ATOM 1566 N N . VAL A 1 190 ? 1.031 -9.098 -10.495 1.00 98.12 190 VAL A N 1
ATOM 1567 C CA . VAL A 1 190 ? 1.159 -8.715 -11.908 1.00 98.12 190 VAL A CA 1
ATOM 1568 C C . VAL A 1 190 ? 2.245 -7.656 -12.022 1.00 98.12 190 VAL A C 1
ATOM 1570 O O . VAL A 1 190 ? 2.232 -6.695 -11.261 1.00 98.12 190 VAL A O 1
ATOM 1573 N N . VAL A 1 191 ? 3.154 -7.812 -12.982 1.00 97.44 191 VAL A N 1
ATOM 1574 C CA . VAL A 1 191 ? 4.255 -6.876 -13.237 1.00 97.44 191 VAL A CA 1
ATOM 1575 C C . VAL A 1 191 ? 4.128 -6.311 -14.644 1.00 97.44 191 VAL A C 1
ATOM 1577 O O . VAL A 1 191 ? 3.879 -7.048 -15.603 1.00 97.44 191 VAL A O 1
ATOM 1580 N N . VAL A 1 192 ? 4.303 -4.998 -14.759 1.00 96.88 192 VAL A N 1
ATOM 1581 C CA . VAL A 1 192 ? 4.437 -4.276 -16.020 1.00 96.88 192 VAL A CA 1
ATOM 1582 C C . VAL A 1 192 ? 5.781 -3.562 -16.031 1.00 96.88 192 VAL A C 1
ATOM 1584 O O . VAL A 1 192 ? 5.986 -2.627 -15.260 1.00 96.88 192 VAL A O 1
ATOM 1587 N N . ASP A 1 193 ? 6.673 -3.979 -16.924 1.00 94.94 193 ASP A N 1
ATOM 1588 C CA . ASP A 1 193 ? 7.876 -3.215 -17.254 1.00 94.94 193 ASP A CA 1
ATOM 1589 C C . ASP A 1 193 ? 7.532 -2.264 -18.399 1.00 94.94 193 ASP A C 1
ATOM 1591 O O . ASP A 1 193 ? 7.169 -2.693 -19.490 1.00 94.94 193 ASP A O 1
ATOM 1595 N N . THR A 1 194 ? 7.585 -0.961 -18.151 1.00 90.81 194 THR A N 1
ATOM 1596 C CA . THR A 1 194 ? 7.267 0.063 -19.159 1.00 90.81 194 THR A CA 1
ATOM 1597 C C . THR A 1 194 ? 8.484 0.476 -19.995 1.00 90.81 194 THR A C 1
ATOM 1599 O O . THR A 1 194 ? 8.366 1.332 -20.875 1.00 90.81 194 THR A O 1
ATOM 1602 N N . GLY A 1 195 ? 9.664 -0.079 -19.698 1.00 88.31 195 GLY A N 1
ATOM 1603 C CA . GLY A 1 195 ? 10.969 0.348 -20.200 1.00 88.31 195 GLY A CA 1
ATOM 1604 C C . GLY A 1 195 ? 11.529 1.601 -19.513 1.00 88.31 195 GLY A C 1
ATOM 1605 O O . GLY A 1 195 ? 12.678 1.963 -19.762 1.00 88.31 195 GLY A O 1
ATOM 1606 N N . MET A 1 196 ? 10.736 2.268 -18.667 1.00 86.31 196 MET A N 1
ATOM 1607 C CA . MET A 1 196 ? 11.139 3.435 -17.863 1.00 86.31 196 MET A CA 1
ATOM 1608 C C . MET A 1 196 ? 10.945 3.180 -16.368 1.00 86.31 196 MET A C 1
ATOM 1610 O O . MET A 1 196 ? 11.806 3.502 -15.562 1.00 86.31 196 MET A O 1
ATOM 1614 N N . GLU A 1 197 ? 9.818 2.569 -16.021 1.00 90.00 197 GLU A N 1
ATOM 1615 C CA . GLU A 1 197 ? 9.446 2.182 -14.668 1.00 90.00 197 GLU A CA 1
ATOM 1616 C C . GLU A 1 197 ? 8.984 0.734 -14.629 1.00 90.00 197 GLU A C 1
ATOM 1618 O O . GLU A 1 197 ? 8.416 0.208 -15.596 1.00 90.00 197 GLU A O 1
ATOM 1623 N N . TRP A 1 198 ? 9.136 0.137 -13.456 1.00 93.69 198 TRP A N 1
ATOM 1624 C CA . TRP A 1 198 ? 8.431 -1.080 -13.099 1.00 93.69 198 TRP A CA 1
ATOM 1625 C C . TRP A 1 198 ? 7.167 -0.710 -12.342 1.00 93.69 198 TRP A C 1
ATOM 1627 O O . TRP A 1 198 ? 7.216 0.096 -11.416 1.00 93.69 198 TRP A O 1
ATOM 1637 N N . GLN A 1 199 ? 6.043 -1.302 -12.736 1.00 96.19 199 GLN A N 1
ATOM 1638 C CA . GLN A 1 199 ? 4.766 -1.176 -12.044 1.00 96.19 199 GLN A CA 1
ATOM 1639 C C . GLN A 1 199 ? 4.264 -2.551 -11.628 1.00 96.19 199 GLN A C 1
ATOM 1641 O O . GLN A 1 199 ? 4.214 -3.477 -12.437 1.00 96.19 199 GLN A O 1
ATOM 1646 N N . ILE A 1 200 ? 3.888 -2.682 -10.365 1.00 97.94 200 ILE A N 1
ATOM 1647 C CA . ILE A 1 200 ? 3.566 -3.956 -9.744 1.00 97.94 200 ILE A CA 1
ATOM 1648 C C . ILE A 1 200 ? 2.192 -3.863 -9.087 1.00 97.94 200 ILE A C 1
ATOM 1650 O O . ILE A 1 200 ? 1.833 -2.842 -8.506 1.00 97.94 200 ILE A O 1
ATOM 1654 N N . TRP A 1 201 ? 1.413 -4.936 -9.200 1.00 98.44 201 TRP A N 1
ATOM 1655 C CA . TRP A 1 201 ? 0.144 -5.135 -8.511 1.00 98.44 201 TRP A CA 1
ATOM 1656 C C . TRP A 1 201 ? 0.224 -6.407 -7.681 1.00 98.44 201 TRP A C 1
ATOM 1658 O O . TRP A 1 201 ? 0.101 -7.500 -8.236 1.00 98.44 201 TRP A O 1
ATOM 1668 N N . ASP A 1 202 ? 0.348 -6.256 -6.369 1.00 98.56 202 ASP A N 1
ATOM 1669 C CA . ASP A 1 202 ? 0.361 -7.363 -5.419 1.00 98.56 202 ASP A CA 1
ATOM 1670 C C . ASP A 1 202 ? -1.036 -7.653 -4.880 1.00 98.56 202 ASP A C 1
ATOM 1672 O O . ASP A 1 202 ? -1.843 -6.752 -4.633 1.00 98.56 202 ASP A O 1
ATOM 1676 N N . ILE A 1 203 ? -1.324 -8.936 -4.677 1.00 98.50 203 ILE A N 1
ATOM 1677 C CA . ILE A 1 203 ? -2.541 -9.440 -4.047 1.00 98.50 203 ILE A CA 1
ATOM 1678 C C . ILE A 1 203 ? -2.171 -9.943 -2.656 1.00 98.50 203 ILE A C 1
ATOM 1680 O O . ILE A 1 203 ? -1.742 -11.080 -2.465 1.00 98.50 203 ILE A O 1
ATOM 1684 N N . VAL A 1 204 ? -2.377 -9.092 -1.660 1.00 98.12 204 VAL A N 1
ATOM 1685 C CA . VAL A 1 204 ? -1.900 -9.310 -0.295 1.00 98.12 204 VAL A CA 1
ATOM 1686 C C . VAL A 1 204 ? -3.040 -9.804 0.584 1.00 98.12 204 VAL A C 1
ATOM 1688 O O . VAL A 1 204 ? -4.136 -9.241 0.564 1.00 98.12 204 VAL A O 1
ATOM 1691 N N . LYS A 1 205 ? -2.799 -10.853 1.375 1.00 97.69 205 LYS A N 1
ATOM 1692 C CA . LYS A 1 205 ? -3.764 -11.325 2.376 1.00 97.69 205 LYS A CA 1
ATOM 1693 C C . LYS A 1 205 ? -3.794 -10.368 3.569 1.00 97.69 205 LYS A C 1
ATOM 1695 O O . LYS A 1 205 ? -2.748 -10.030 4.116 1.00 97.69 205 LYS A O 1
ATOM 1700 N N . LEU A 1 206 ? -4.991 -9.972 3.982 1.00 96.50 206 LEU A N 1
ATOM 1701 C CA . LEU A 1 206 ? -5.211 -9.106 5.134 1.00 96.50 206 LEU A CA 1
ATOM 1702 C C . LEU A 1 206 ? -5.240 -9.914 6.446 1.00 96.50 206 LEU A C 1
ATOM 1704 O O . LEU A 1 206 ? -5.618 -11.092 6.429 1.00 96.50 206 LEU A O 1
ATOM 1708 N N . PRO A 1 207 ? -4.841 -9.308 7.581 1.00 92.88 207 PRO A N 1
ATOM 1709 C CA . PRO A 1 207 ? -4.999 -9.918 8.900 1.00 92.88 207 PRO A CA 1
ATOM 1710 C C . PRO A 1 207 ? -6.485 -10.073 9.271 1.00 92.88 207 PRO A C 1
ATOM 1712 O O . PRO A 1 207 ? -7.329 -9.316 8.789 1.00 92.88 207 PRO A O 1
ATOM 1715 N N . GLU A 1 208 ? -6.786 -11.066 10.117 1.00 78.06 208 GLU A N 1
ATOM 1716 C CA . GLU A 1 208 ? -8.143 -11.367 10.619 1.00 78.06 208 GLU A CA 1
ATOM 1717 C C . GLU A 1 208 ? -8.686 -10.322 11.607 1.00 78.06 208 GLU A C 1
ATOM 1719 O O . GLU A 1 208 ? -7.898 -9.802 12.433 1.00 78.06 208 GLU A O 1
#

pLDDT: mean 81.13, std 18.19, range [44.94, 98.56]

Foldseek 3Di:
DVVVVCVVDPVSVVQLVVQLVVVVVDPDDPVVSSVVSVVVVVCVVCLVVVCLVFKKKKKWKDKPPCFADIDIDIGSDQVVLVVVCVVPPPDDPVPAPKDKDKDWACDPDSAHIKIKIWIDGDPMIMIIIMGMDGQAAFKWWKKWKDDVDIDIDGPDHYYLVVSVVVQVVVLVVVQVVAPPWDWDDDPQKIWIDSVRMIMMIGIGGDDD